Protein AF-0000000079330332 (afdb_homodimer)

pLDDT: mean 86.81, std 19.53, range [39.72, 98.94]

Nearest PDB structures (foldseek):
  7azn-assembly1_A  TM=1.836E-01  e=4.887E-02  Mus musculus

Structure (mmCIF, N/CA/C/O backbone):
data_AF-0000000079330332-model_v1
#
loop_
_entity.id
_entity.type
_entity.pdbx_description
1 polymer 'Uncharacterized protein'
#
loop_
_atom_site.group_PDB
_atom_site.id
_atom_site.type_symbol
_atom_site.label_atom_id
_atom_site.label_alt_id
_atom_site.label_comp_id
_atom_site.label_asym_id
_atom_site.label_entity_id
_atom_site.label_seq_id
_atom_site.pdbx_PDB_ins_code
_atom_site.Cartn_x
_atom_site.Cartn_y
_atom_site.Cartn_z
_atom_site.occupancy
_atom_site.B_iso_or_equiv
_atom_site.auth_seq_id
_atom_site.auth_comp_id
_atom_site.auth_asym_id
_atom_site.auth_atom_id
_atom_site.pdbx_PDB_model_num
ATOM 1 N N . MET A 1 1 ? -9.633 12.812 18.297 1 90 1 MET A N 1
ATOM 2 C CA . MET A 1 1 ? -9 13.719 17.344 1 90 1 MET A CA 1
ATOM 3 C C . MET A 1 1 ? -9.469 13.422 15.93 1 90 1 MET A C 1
ATOM 5 O O . MET A 1 1 ? -9.766 12.273 15.594 1 90 1 MET A O 1
ATOM 9 N N . ASN A 1 2 ? -9.617 14.523 15.195 1 95.12 2 ASN A N 1
ATOM 10 C CA . ASN A 1 2 ? -9.984 14.367 13.797 1 95.12 2 ASN A CA 1
ATOM 11 C C . ASN A 1 2 ? -8.773 14.539 12.883 1 95.12 2 ASN A C 1
ATOM 13 O O . ASN A 1 2 ? -7.742 15.07 13.305 1 95.12 2 ASN A O 1
ATOM 17 N N . TYR A 1 3 ? -8.953 14.062 11.68 1 98.06 3 TYR A N 1
ATOM 18 C CA . TYR A 1 3 ? -7.852 14.141 10.727 1 98.06 3 TYR A CA 1
ATOM 19 C C . TYR A 1 3 ? -7.418 15.578 10.508 1 98.06 3 TYR A C 1
ATOM 21 O O . TYR A 1 3 ? -6.227 15.859 10.359 1 98.06 3 TYR A O 1
ATOM 29 N N . SER A 1 4 ? -8.367 16.484 10.531 1 96.69 4 SER A N 1
ATOM 30 C CA . SER A 1 4 ? -8.094 17.906 10.312 1 96.69 4 SER A CA 1
ATOM 31 C C . SER A 1 4 ? -7.172 18.469 11.391 1 96.69 4 SER A C 1
ATOM 33 O O . SER A 1 4 ? -6.43 19.422 11.141 1 96.69 4 SER A O 1
ATOM 35 N N . ASP A 1 5 ? -7.203 17.922 12.539 1 96.69 5 ASP A N 1
ATOM 36 C CA . ASP A 1 5 ? -6.359 18.359 13.641 1 96.69 5 ASP A CA 1
ATOM 37 C C . ASP A 1 5 ? -4.883 18.094 13.352 1 96.69 5 ASP A C 1
ATOM 39 O O . ASP A 1 5 ? -4.004 18.719 13.953 1 96.69 5 ASP A O 1
ATOM 43 N N . LEU A 1 6 ? -4.691 17.203 12.445 1 97.31 6 LEU A N 1
ATOM 44 C CA . LEU A 1 6 ? -3.322 16.781 12.148 1 97.31 6 LEU A CA 1
ATOM 45 C C . LEU A 1 6 ? -2.746 17.594 10.992 1 97.31 6 LEU A C 1
ATOM 47 O O . LEU A 1 6 ? -1.532 17.578 10.766 1 97.31 6 LEU A O 1
ATOM 51 N N . MET A 1 7 ? -3.469 18.312 10.328 1 97.62 7 MET A N 1
ATOM 52 C CA . MET A 1 7 ? -3.141 18.812 8.992 1 97.62 7 MET A CA 1
ATOM 53 C C . MET A 1 7 ? -2.098 19.922 9.062 1 97.62 7 MET A C 1
ATOM 55 O O . MET A 1 7 ? -1.472 20.25 8.055 1 97.62 7 MET A O 1
ATOM 59 N N . ASN A 1 8 ? -1.808 20.438 10.203 1 96.19 8 ASN A N 1
ATOM 60 C CA . ASN A 1 8 ? -0.79 21.484 10.336 1 96.19 8 ASN A CA 1
ATOM 61 C C . ASN A 1 8 ? 0.561 20.891 10.734 1 96.19 8 ASN A C 1
ATOM 63 O O . ASN A 1 8 ? 1.57 21.594 10.75 1 96.19 8 ASN A O 1
ATOM 67 N N . LEU A 1 9 ? 0.572 19.609 10.984 1 94.44 9 LEU A N 1
ATOM 68 C CA . LEU A 1 9 ? 1.811 18.953 11.406 1 94.44 9 LEU A CA 1
ATOM 69 C C . LEU A 1 9 ? 2.762 18.781 10.227 1 94.44 9 LEU A C 1
ATOM 71 O O . LEU A 1 9 ? 2.322 18.594 9.094 1 94.44 9 LEU A O 1
ATOM 75 N N . GLU A 1 10 ? 4.035 18.844 10.656 1 94.44 10 GLU A N 1
ATOM 76 C CA . GLU A 1 10 ? 5.125 18.625 9.711 1 94.44 10 GLU A CA 1
ATOM 77 C C . GLU A 1 10 ? 6.164 17.672 10.281 1 94.44 10 GLU A C 1
ATOM 79 O O . GLU A 1 10 ? 6.129 17.344 11.469 1 94.44 10 GLU A O 1
ATOM 84 N N . ASN A 1 11 ? 7.055 17.188 9.398 1 93.06 11 ASN A N 1
ATOM 85 C CA . ASN A 1 11 ? 8.203 16.391 9.805 1 93.06 11 ASN A CA 1
ATOM 86 C C . ASN A 1 11 ? 7.781 15.148 10.586 1 93.06 11 ASN A C 1
ATOM 88 O O . ASN A 1 11 ? 8.172 14.977 11.75 1 93.06 11 ASN A O 1
ATOM 92 N N . ILE A 1 12 ? 7.086 14.289 9.906 1 94.75 12 ILE A N 1
ATOM 93 C CA . ILE A 1 12 ? 6.523 13.086 10.508 1 94.75 12 ILE A CA 1
ATOM 94 C C . ILE A 1 12 ? 7.25 11.852 9.977 1 94.75 12 ILE A C 1
ATOM 96 O O . ILE A 1 12 ? 7.617 11.805 8.797 1 94.75 12 ILE A O 1
ATOM 100 N N . TYR A 1 13 ? 7.391 10.883 10.883 1 95.38 13 TYR A N 1
ATOM 101 C CA . TYR A 1 13 ? 7.945 9.586 10.508 1 95.38 13 TYR A CA 1
ATOM 102 C C . TYR A 1 13 ? 6.922 8.477 10.703 1 95.38 13 TYR A C 1
ATOM 104 O O . TYR A 1 13 ? 6.207 8.453 11.711 1 95.38 13 TYR A O 1
ATOM 112 N N . LEU A 1 14 ? 6.855 7.629 9.734 1 97.25 14 LEU A N 1
ATOM 113 C CA . LEU A 1 14 ? 6.078 6.414 9.938 1 97.25 14 LEU A CA 1
ATOM 114 C C . LEU A 1 14 ? 6.77 5.488 10.938 1 97.25 14 LEU A C 1
ATOM 116 O O . LEU A 1 14 ? 7.922 5.105 10.734 1 97.25 14 LEU A O 1
ATOM 120 N N . ASN A 1 15 ? 6.062 5.195 11.922 1 94.75 15 ASN A N 1
ATOM 121 C CA . ASN A 1 15 ? 6.605 4.301 12.938 1 94.75 15 ASN A CA 1
ATOM 122 C C . ASN A 1 15 ? 6.25 2.844 12.656 1 94.75 15 ASN A C 1
ATOM 124 O O . ASN A 1 15 ? 7.086 1.953 12.82 1 94.75 15 ASN A O 1
ATOM 128 N N . ASN A 1 16 ? 4.992 2.633 12.336 1 96.38 16 ASN A N 1
ATOM 129 C CA . ASN A 1 16 ? 4.535 1.271 12.086 1 96.38 16 ASN A CA 1
ATOM 130 C C . ASN A 1 16 ? 3.32 1.248 11.164 1 96.38 16 ASN A C 1
ATOM 132 O O . ASN A 1 16 ? 2.543 2.203 11.125 1 96.38 16 ASN A O 1
ATOM 136 N N . LEU A 1 17 ? 3.207 0.199 10.43 1 98.12 17 LEU A N 1
ATOM 137 C CA . LEU A 1 17 ? 2.061 -0.117 9.586 1 98.12 17 LEU A CA 1
ATOM 138 C C . LEU A 1 17 ? 1.655 -1.579 9.742 1 98.12 17 LEU A C 1
ATOM 140 O O . LEU A 1 17 ? 2.504 -2.471 9.68 1 98.12 17 LEU A O 1
ATOM 144 N N . GLU A 1 18 ? 0.385 -1.804 9.969 1 97.69 18 GLU A N 1
ATOM 145 C CA . GLU A 1 18 ? -0.1 -3.174 10.102 1 97.69 18 GLU A CA 1
ATOM 146 C C . GLU A 1 18 ? -1.581 -3.273 9.75 1 97.69 18 GLU A C 1
ATOM 148 O O . GLU A 1 18 ? -2.283 -2.262 9.711 1 97.69 18 GLU A O 1
ATOM 153 N N . GLU A 1 19 ? -1.976 -4.48 9.453 1 98.31 19 GLU A N 1
ATOM 154 C CA . GLU A 1 19 ? -3.395 -4.812 9.367 1 98.31 19 GLU A CA 1
ATOM 155 C C . GLU A 1 19 ? -3.803 -5.773 10.477 1 98.31 19 GLU A C 1
ATOM 157 O O . GLU A 1 19 ? -3.752 -6.992 10.305 1 98.31 19 GLU A O 1
ATOM 162 N N . PRO A 1 20 ? -4.309 -5.18 11.562 1 95.94 20 PRO A N 1
ATOM 163 C CA . PRO A 1 20 ? -4.691 -6.059 12.672 1 95.94 20 PRO A CA 1
ATOM 164 C C . PRO A 1 20 ? -5.801 -7.035 12.297 1 95.94 20 PRO A C 1
ATOM 166 O O . PRO A 1 20 ? -5.926 -8.102 12.914 1 95.94 20 PRO A O 1
ATOM 169 N N . GLN A 1 21 ? -6.652 -6.598 11.352 1 96.06 21 GLN A N 1
ATOM 170 C CA . GLN A 1 21 ? -7.688 -7.422 10.734 1 96.06 21 GLN A CA 1
ATOM 171 C C . GLN A 1 21 ? -7.691 -7.258 9.219 1 96.06 21 GLN A C 1
ATOM 173 O O . GLN A 1 21 ? -7.074 -6.332 8.688 1 96.06 21 GLN A O 1
ATOM 178 N N . GLU A 1 22 ? -8.297 -8.203 8.664 1 95.56 22 GLU A N 1
ATOM 179 C CA . GLU A 1 22 ? -8.391 -8.148 7.211 1 95.56 22 GLU A CA 1
ATOM 180 C C . GLU A 1 22 ? -8.953 -6.812 6.742 1 95.56 22 GLU A C 1
ATOM 182 O O . GLU A 1 22 ? -10 -6.371 7.215 1 95.56 22 GLU A O 1
ATOM 187 N N . ASN A 1 23 ? -8.227 -6.152 5.863 1 97.44 23 ASN A N 1
ATOM 188 C CA . ASN A 1 23 ? -8.633 -4.902 5.223 1 97.44 23 ASN A CA 1
ATOM 189 C C . ASN A 1 23 ? -8.773 -3.773 6.238 1 97.44 23 ASN A C 1
ATOM 191 O O . ASN A 1 23 ? -9.586 -2.867 6.055 1 97.44 23 ASN A O 1
ATOM 195 N N . PHE A 1 24 ? -8.18 -3.934 7.371 1 98.25 24 PHE A N 1
ATOM 196 C CA . PHE A 1 24 ? -8.008 -2.906 8.391 1 98.25 24 PHE A CA 1
ATOM 197 C C . PHE A 1 24 ? -6.586 -2.354 8.367 1 98.25 24 PHE A C 1
ATOM 199 O O . PHE A 1 24 ? -5.617 -3.115 8.398 1 98.25 24 PHE A O 1
ATOM 206 N N . LEU A 1 25 ? -6.461 -1.055 8.289 1 98.75 25 LEU A N 1
ATOM 207 C CA . LEU A 1 25 ? -5.129 -0.466 8.234 1 98.75 25 LEU A CA 1
ATOM 208 C C . LEU A 1 25 ? -4.855 0.384 9.469 1 98.75 25 LEU A C 1
ATOM 210 O O . LEU A 1 25 ? -5.633 1.289 9.789 1 98.75 25 LEU A O 1
ATOM 214 N N . ARG A 1 26 ? -3.814 0.074 10.219 1 98.69 26 ARG A N 1
ATOM 215 C CA . ARG A 1 26 ? -3.357 0.867 11.352 1 98.69 26 ARG A CA 1
ATOM 216 C C . ARG A 1 26 ? -1.968 1.441 11.094 1 98.69 26 ARG A C 1
ATOM 218 O O . ARG A 1 26 ? -1.043 0.709 10.742 1 98.69 26 ARG A O 1
ATOM 225 N N . LEU A 1 27 ? -1.856 2.711 11.266 1 98.69 27 LEU A N 1
ATOM 226 C CA . LEU A 1 27 ? -0.591 3.42 11.109 1 98.69 27 LEU A CA 1
ATOM 227 C C . LEU A 1 27 ? -0.227 4.156 12.398 1 98.69 27 LEU A C 1
ATOM 229 O O . LEU A 1 27 ? -1.097 4.73 13.055 1 98.69 27 LEU A O 1
ATOM 233 N N . THR A 1 28 ? 1.015 4.172 12.68 1 97.38 28 THR A N 1
ATOM 234 C CA . THR A 1 28 ? 1.485 5.02 13.773 1 97.38 28 THR A CA 1
ATOM 235 C C . THR A 1 28 ? 2.625 5.918 13.305 1 97.38 28 THR A C 1
ATOM 237 O O . THR A 1 28 ? 3.447 5.512 12.484 1 97.38 28 THR A O 1
ATOM 240 N N . PHE A 1 29 ? 2.676 7.074 13.938 1 96.38 29 PHE A N 1
ATOM 241 C CA . PHE A 1 29 ? 3.619 8.086 13.477 1 96.38 29 PHE A CA 1
ATOM 242 C C . PHE A 1 29 ? 4.316 8.75 14.664 1 96.38 29 PHE A C 1
ATOM 244 O O . PHE A 1 29 ? 3.734 8.867 15.742 1 96.38 29 PHE A O 1
ATOM 251 N N . ILE A 1 30 ? 5.508 9.188 14.359 1 92.69 30 ILE A N 1
ATOM 252 C CA . ILE A 1 30 ? 6.289 9.961 15.312 1 92.69 30 ILE A CA 1
ATOM 253 C C . ILE A 1 30 ? 6.559 11.352 14.758 1 92.69 30 ILE A C 1
ATOM 255 O O . ILE A 1 30 ? 6.887 11.508 13.578 1 92.69 30 ILE A O 1
ATOM 259 N N . LYS A 1 31 ? 6.43 12.312 15.664 1 89.44 31 LYS A N 1
ATOM 260 C CA . LYS A 1 31 ? 6.801 13.672 15.289 1 89.44 31 LYS A CA 1
ATOM 261 C C . LYS A 1 31 ? 8.305 13.898 15.461 1 89.44 31 LYS A C 1
ATOM 263 O O . LYS A 1 31 ? 8.891 13.469 16.453 1 89.44 31 LYS A O 1
ATOM 268 N N . SER A 1 32 ? 8.914 14.289 14.406 1 81.38 32 SER A N 1
ATOM 269 C CA . SER A 1 32 ? 10.344 14.578 14.516 1 81.38 32 SER A CA 1
ATOM 270 C C . SER A 1 32 ? 10.57 15.953 15.133 1 81.38 32 SER A C 1
ATOM 272 O O . SER A 1 32 ? 9.867 16.906 14.812 1 81.38 32 SER A O 1
ATOM 274 N N . LYS A 1 33 ? 11.266 15.906 16.344 1 61.06 33 LYS A N 1
ATOM 275 C CA . LYS A 1 33 ? 11.625 17.188 16.938 1 61.06 33 LYS A CA 1
ATOM 276 C C . LYS A 1 33 ? 12.656 17.922 16.078 1 61.06 33 LYS A C 1
ATOM 278 O O . LYS A 1 33 ? 13.648 17.312 15.648 1 61.06 33 LYS A O 1
ATOM 283 N N . THR A 1 34 ? 12.258 18.703 15.211 1 50.44 34 THR A N 1
ATOM 284 C CA . THR A 1 34 ? 13.258 19.547 14.555 1 50.44 34 THR A CA 1
ATOM 285 C C . THR A 1 34 ? 14.188 20.172 15.578 1 50.44 34 THR A C 1
ATOM 287 O O . THR A 1 34 ? 13.844 21.172 16.219 1 50.44 34 THR A O 1
ATOM 290 N N . ASN A 1 35 ? 14.578 19.438 16.594 1 45.34 35 ASN A N 1
ATOM 291 C CA . ASN A 1 35 ? 15.57 20.266 17.266 1 45.34 35 ASN A CA 1
ATOM 292 C C . ASN A 1 35 ? 16.719 20.641 16.328 1 45.34 35 ASN A C 1
ATOM 294 O O . ASN A 1 35 ? 17.562 19.797 16.016 1 45.34 35 ASN A O 1
ATOM 298 N N . VAL A 1 36 ? 16.438 21.234 15.328 1 43.06 36 VAL A N 1
ATOM 299 C CA . VAL A 1 36 ? 17.531 21.844 14.578 1 43.06 36 VAL A CA 1
ATOM 300 C C . VAL A 1 36 ? 18.531 22.484 15.547 1 43.06 36 VAL A C 1
ATOM 302 O O . VAL A 1 36 ? 18.266 23.578 16.078 1 43.06 36 VAL A O 1
ATOM 305 N N . ILE A 1 37 ? 18.859 21.797 16.547 1 41.12 37 ILE A N 1
ATOM 306 C CA . ILE A 1 37 ? 20.062 22.453 17.062 1 41.12 37 ILE A CA 1
ATOM 307 C C . ILE A 1 37 ? 21.172 22.422 16.016 1 41.12 37 ILE A C 1
ATOM 309 O O . ILE A 1 37 ? 21.562 21.344 15.555 1 41.12 37 ILE A O 1
ATOM 313 N N . SER A 1 38 ? 21.188 23.328 15.109 1 39.72 38 SER A N 1
ATOM 314 C CA . SER A 1 38 ? 22.312 23.641 14.242 1 39.72 38 SER A CA 1
ATOM 315 C C . SER A 1 38 ? 23.641 23.406 14.953 1 39.72 38 SER A C 1
ATOM 317 O O . SER A 1 38 ? 23.984 24.125 15.891 1 39.72 38 SER A O 1
ATOM 319 N N . GLU A 1 39 ? 23.828 22.219 15.422 1 41.94 39 GLU A N 1
ATOM 320 C CA . GLU A 1 39 ? 25.203 22.141 15.93 1 41.94 39 GLU A CA 1
ATOM 321 C C . GLU A 1 39 ? 26.219 22.125 14.781 1 41.94 39 GLU A C 1
ATOM 323 O O . GLU A 1 39 ? 26 21.469 13.766 1 41.94 39 GLU A O 1
ATOM 328 N N . SER A 1 40 ? 26.891 23.172 14.531 1 43.06 40 SER A N 1
ATOM 329 C CA . SER A 1 40 ? 28.047 23.328 13.656 1 43.06 40 SER A CA 1
ATOM 330 C C . SER A 1 40 ? 29.156 22.359 14.016 1 43.06 40 SER A C 1
ATOM 332 O O . SER A 1 40 ? 29.531 22.219 15.188 1 43.06 40 SER A O 1
ATOM 334 N N . ILE A 1 41 ? 29.172 21.25 13.383 1 47.78 41 ILE A N 1
ATOM 335 C CA . ILE A 1 41 ? 30.344 20.422 13.656 1 47.78 41 ILE A CA 1
ATOM 336 C C . ILE A 1 41 ? 31.516 20.906 12.812 1 47.78 41 ILE A C 1
ATOM 338 O O . ILE A 1 41 ? 31.391 21.094 11.602 1 47.78 41 ILE A O 1
ATOM 342 N N . ASN A 1 42 ? 32.469 21.406 13.422 1 47.88 42 ASN A N 1
ATOM 343 C CA . ASN A 1 42 ? 33.719 21.828 12.828 1 47.88 42 ASN A CA 1
ATOM 344 C C . ASN A 1 42 ? 34.562 20.625 12.422 1 47.88 42 ASN A C 1
ATOM 346 O O . ASN A 1 42 ? 34.875 19.766 13.25 1 47.88 42 ASN A O 1
ATOM 350 N N . ILE A 1 43 ? 34.375 20.219 11.195 1 46.75 43 ILE A N 1
ATOM 351 C CA . ILE A 1 43 ? 35.438 19.297 10.758 1 46.75 43 ILE A CA 1
ATOM 352 C C . ILE A 1 43 ? 36.469 20.062 9.945 1 46.75 43 ILE A C 1
ATOM 354 O O . ILE A 1 43 ? 36.219 20.438 8.797 1 46.75 43 ILE A O 1
ATOM 358 N N . GLY A 1 44 ? 37.688 20.219 10.406 1 50.69 44 GLY A N 1
ATOM 359 C CA . GLY A 1 44 ? 38.719 21.156 9.961 1 50.69 44 GLY A CA 1
ATOM 360 C C . GLY A 1 44 ? 38.219 22.594 9.938 1 50.69 44 GLY A C 1
ATOM 361 O O . GLY A 1 44 ? 37.719 23.094 10.945 1 50.69 44 GLY A O 1
ATOM 362 N N . ASP A 1 45 ? 38.5 23.219 8.859 1 50.38 45 ASP A N 1
ATOM 363 C CA . ASP A 1 45 ? 38.062 24.594 8.625 1 50.38 45 ASP A CA 1
ATOM 364 C C . ASP A 1 45 ? 36.625 24.641 8.141 1 50.38 45 ASP A C 1
ATOM 366 O O . ASP A 1 45 ? 36.094 25.703 7.828 1 50.38 45 ASP A O 1
ATOM 370 N N . LYS A 1 46 ? 36.188 23.422 7.938 1 53.84 46 LYS A N 1
ATOM 371 C CA . LYS A 1 46 ? 34.875 23.422 7.352 1 53.84 46 LYS A CA 1
ATOM 372 C C . LYS A 1 46 ? 33.812 23.141 8.414 1 53.84 46 LYS A C 1
ATOM 374 O O . LYS A 1 46 ? 33.938 22.219 9.219 1 53.84 46 LYS A O 1
ATOM 379 N N . VAL A 1 47 ? 32.812 23.969 8.656 1 48 47 VAL A N 1
ATOM 380 C CA . VAL A 1 47 ? 31.672 23.891 9.578 1 48 47 VAL A CA 1
ATOM 381 C C . VAL A 1 47 ? 30.516 23.141 8.906 1 48 47 VAL A C 1
ATOM 383 O O . VAL A 1 47 ? 30.016 23.562 7.855 1 48 47 VAL A O 1
ATOM 386 N N . ILE A 1 48 ? 30.469 21.828 9.148 1 48.91 48 ILE A N 1
ATOM 387 C CA . ILE A 1 48 ? 29.281 21.141 8.648 1 48.91 48 ILE A CA 1
ATOM 388 C C . ILE A 1 48 ? 28.078 21.484 9.523 1 48.91 48 ILE A C 1
ATOM 390 O O . ILE A 1 48 ? 28.062 21.188 10.719 1 48.91 48 ILE A O 1
ATOM 394 N N . LYS A 1 49 ? 27.219 22.359 9.125 1 45.38 49 LYS A N 1
ATOM 395 C CA . LYS A 1 49 ? 25.953 22.812 9.695 1 45.38 49 LYS A CA 1
ATOM 396 C C . LYS A 1 49 ? 24.812 21.875 9.352 1 45.38 49 LYS A C 1
ATOM 398 O O . LYS A 1 49 ? 24.859 21.172 8.336 1 45.38 49 LYS A O 1
ATOM 403 N N . ASN A 1 50 ? 23.891 21.625 10.344 1 44.84 50 ASN A N 1
ATOM 404 C CA . ASN A 1 50 ? 22.547 21.078 10.164 1 44.84 50 ASN A CA 1
ATOM 405 C C . ASN A 1 50 ? 22.547 19.547 10.211 1 44.84 50 ASN A C 1
ATOM 407 O O . ASN A 1 50 ? 22.078 18.891 9.281 1 44.84 50 ASN A O 1
ATOM 411 N N . VAL A 1 51 ? 23.422 19 11.062 1 43.75 51 VAL A N 1
ATOM 412 C CA . VAL A 1 51 ? 23.25 17.547 11.234 1 43.75 51 VAL A CA 1
ATOM 413 C C . VAL A 1 51 ? 22.047 17.281 12.125 1 43.75 51 VAL A C 1
ATOM 415 O O . VAL A 1 51 ? 21.969 17.797 13.242 1 43.75 51 VAL A O 1
ATOM 418 N N . HIS A 1 52 ? 20.922 17.047 11.68 1 41.31 52 HIS A N 1
ATOM 419 C CA . HIS A 1 52 ? 19.688 16.734 12.414 1 41.31 52 HIS A CA 1
ATOM 420 C C . HIS A 1 52 ? 19.703 15.305 12.922 1 41.31 52 HIS A C 1
ATOM 422 O O . HIS A 1 52 ? 19.891 14.367 12.148 1 41.31 52 HIS A O 1
ATOM 428 N N . SER A 1 53 ? 20.281 15.086 14.031 1 42.94 53 SER A N 1
ATOM 429 C CA . SER A 1 53 ? 20.031 13.781 14.633 1 42.94 53 SER A CA 1
ATOM 430 C C . SER A 1 53 ? 18.562 13.602 14.969 1 42.94 53 SER A C 1
ATOM 432 O O . SER A 1 53 ? 17.906 14.539 15.438 1 42.94 53 SER A O 1
ATOM 434 N N . ILE A 1 54 ? 17.859 12.742 14.336 1 47.25 54 ILE A N 1
ATOM 435 C CA . ILE A 1 54 ? 16.484 12.391 14.711 1 47.25 54 ILE A CA 1
ATOM 436 C C . ILE A 1 54 ? 16.453 11.898 16.156 1 47.25 54 ILE A C 1
ATOM 438 O O . ILE A 1 54 ? 17.031 10.852 16.469 1 47.25 54 ILE A O 1
ATOM 442 N N . ASP A 1 55 ? 16.594 12.703 17.141 1 49.41 55 ASP A N 1
ATOM 443 C CA . ASP A 1 55 ? 16.375 12.273 18.516 1 49.41 55 ASP A CA 1
ATOM 444 C C . ASP A 1 55 ? 14.891 12 18.766 1 49.41 55 ASP A C 1
ATOM 446 O O . ASP A 1 55 ? 14.047 12.875 18.578 1 49.41 55 ASP A O 1
ATOM 450 N N . TYR A 1 56 ? 14.602 10.727 18.703 1 49.91 56 TYR A N 1
ATOM 451 C CA . TYR A 1 56 ? 13.266 10.305 19.109 1 49.91 56 TYR A CA 1
ATOM 452 C C . TYR A 1 56 ? 12.961 10.773 20.531 1 49.91 56 TYR A C 1
ATOM 454 O O . TYR A 1 56 ? 13.758 10.555 21.438 1 49.91 56 TYR A O 1
ATOM 462 N N . ASP A 1 57 ? 12.336 11.766 20.672 1 56.84 57 ASP A N 1
ATOM 463 C CA . ASP A 1 57 ? 11.852 12.156 22 1 56.84 57 ASP A CA 1
ATOM 464 C C . ASP A 1 57 ? 10.703 11.258 22.453 1 56.84 57 ASP A C 1
ATOM 466 O O . ASP A 1 57 ? 9.562 11.445 22.031 1 56.84 57 ASP A O 1
ATOM 470 N N . TYR A 1 58 ? 11.016 10.148 23.094 1 57.66 58 TYR A N 1
ATOM 471 C CA . TYR A 1 58 ? 10.039 9.18 23.594 1 57.66 58 TYR A CA 1
ATOM 472 C C . TYR A 1 58 ? 8.984 9.867 24.469 1 57.66 58 TYR A C 1
ATOM 474 O O . TYR A 1 58 ? 8 9.242 24.859 1 57.66 58 TYR A O 1
ATOM 482 N N . THR A 1 59 ? 9.234 11.062 24.719 1 65.12 59 THR A N 1
ATOM 483 C CA . THR A 1 59 ? 8.227 11.781 25.5 1 65.12 59 THR A CA 1
ATOM 484 C C . THR A 1 59 ? 7.098 12.273 24.609 1 65.12 59 THR A C 1
ATOM 486 O O . THR A 1 59 ? 6.035 12.664 25.094 1 65.12 59 THR A O 1
ATOM 489 N N . ILE A 1 60 ? 7.344 12.102 23.391 1 76.56 60 ILE A N 1
ATOM 490 C CA . ILE A 1 60 ? 6.316 12.57 22.469 1 76.56 60 ILE A CA 1
ATOM 491 C C . ILE A 1 60 ? 5.395 11.414 22.094 1 76.56 60 ILE A C 1
ATOM 493 O O . ILE A 1 60 ? 5.863 10.359 21.656 1 76.56 60 ILE A O 1
ATOM 497 N N . PRO A 1 61 ? 4.18 11.562 22.359 1 87.44 61 PRO A N 1
ATOM 498 C CA . PRO A 1 61 ? 3.229 10.492 22.047 1 87.44 61 PRO A CA 1
ATOM 499 C C . PRO A 1 61 ? 3.186 10.164 20.547 1 87.44 61 PRO A C 1
ATOM 501 O O . PRO A 1 61 ? 3.455 11.031 19.719 1 87.44 61 PRO A O 1
ATOM 504 N N . LEU A 1 62 ? 2.893 8.93 20.297 1 93.62 62 LEU A N 1
ATOM 505 C CA . LEU A 1 62 ? 2.65 8.5 18.938 1 93.62 62 LEU A CA 1
ATOM 506 C C . LEU A 1 62 ? 1.251 8.898 18.469 1 93.62 62 LEU A C 1
ATOM 508 O O . LEU A 1 62 ? 0.321 8.945 19.281 1 93.62 62 LEU A O 1
ATOM 512 N N . ILE A 1 63 ? 1.2 9.203 17.219 1 96.38 63 ILE A N 1
ATOM 513 C CA . ILE A 1 63 ? -0.109 9.367 16.609 1 96.38 63 ILE A CA 1
ATOM 514 C C . ILE A 1 63 ? -0.528 8.055 15.938 1 96.38 63 ILE A C 1
ATOM 516 O O . ILE A 1 63 ? 0.197 7.52 15.094 1 96.38 63 ILE A O 1
ATOM 520 N N . GLN A 1 64 ? -1.667 7.539 16.344 1 97.81 64 GLN A N 1
ATOM 521 C CA . GLN A 1 64 ? -2.205 6.34 15.711 1 97.81 64 GLN A CA 1
ATOM 522 C C . GLN A 1 64 ? -3.428 6.668 14.859 1 97.81 64 GLN A C 1
ATOM 524 O O . GLN A 1 64 ? -4.336 7.367 15.312 1 97.81 64 GLN A O 1
ATOM 529 N N . ILE A 1 65 ? -3.447 6.195 13.672 1 98.75 65 ILE A N 1
ATOM 530 C CA . ILE A 1 65 ? -4.574 6.359 12.758 1 98.75 65 ILE A CA 1
ATOM 531 C C . ILE A 1 65 ? -5.078 4.988 12.305 1 98.75 65 ILE A C 1
ATOM 533 O O . ILE A 1 65 ? -4.316 4.191 11.758 1 98.75 65 ILE A O 1
ATOM 537 N N . ASP A 1 66 ? -6.375 4.746 12.484 1 98.75 66 ASP A N 1
ATOM 538 C CA . ASP A 1 66 ? -7.008 3.488 12.102 1 98.75 66 ASP A CA 1
ATOM 539 C C . ASP A 1 66 ? -8.047 3.703 11 1 98.75 66 ASP A C 1
ATOM 541 O O . ASP A 1 66 ? -8.984 4.48 11.172 1 98.75 66 ASP A O 1
ATOM 545 N N . PHE A 1 67 ? -7.852 3.043 9.953 1 98.69 67 PHE A N 1
ATOM 546 C CA . PHE A 1 67 ? -8.891 2.896 8.945 1 98.69 67 PHE A CA 1
ATOM 547 C C . PHE A 1 67 ? -9.555 1.526 9.039 1 98.69 67 PHE A C 1
ATOM 549 O O . PHE A 1 67 ? -8.938 0.51 8.711 1 98.69 67 PHE A O 1
ATOM 556 N N . GLU A 1 68 ? -10.711 1.507 9.414 1 97.62 68 GLU A N 1
ATOM 557 C CA . GLU A 1 68 ? -11.406 0.243 9.633 1 97.62 68 GLU A CA 1
ATOM 558 C C . GLU A 1 68 ? -11.656 -0.489 8.32 1 97.62 68 GLU A C 1
ATOM 560 O O . GLU A 1 68 ? -11.922 -1.692 8.312 1 97.62 68 GLU A O 1
ATOM 565 N N . SER A 1 69 ? -11.742 0.229 7.285 1 97 69 SER A N 1
ATOM 566 C CA . SER A 1 69 ? -11.828 -0.282 5.922 1 97 69 SER A CA 1
ATOM 567 C C . SER A 1 69 ? -11.188 0.679 4.93 1 97 69 SER A C 1
ATOM 569 O O . SER A 1 69 ? -10.93 1.84 5.258 1 97 69 SER A O 1
ATOM 571 N N . TYR A 1 70 ? -10.883 0.162 3.777 1 98.69 70 TYR A N 1
ATOM 572 C CA . TYR A 1 70 ? -10.32 0.981 2.709 1 98.69 70 TYR A CA 1
ATOM 573 C C . TYR A 1 70 ? -10.641 0.387 1.342 1 98.69 70 TYR A C 1
ATOM 575 O O . TYR A 1 70 ? -10.914 -0.81 1.227 1 98.69 70 TYR A O 1
ATOM 583 N N . ILE A 1 71 ? -10.609 1.282 0.408 1 98.69 71 ILE A N 1
ATOM 584 C CA . ILE A 1 71 ? -10.625 0.826 -0.978 1 98.69 71 ILE A CA 1
ATOM 585 C C . ILE A 1 71 ? -9.219 0.406 -1.396 1 98.69 71 ILE A C 1
ATOM 587 O O . ILE A 1 71 ? -9.039 -0.624 -2.051 1 98.69 71 ILE A O 1
ATOM 591 N N . GLY A 1 72 ? -8.312 1.154 -1 1 98.81 72 GLY A N 1
ATOM 592 C CA . GLY A 1 72 ? -6.91 0.849 -1.237 1 98.81 72 GLY A CA 1
ATOM 593 C C . GLY A 1 72 ? -5.961 1.823 -0.563 1 98.81 72 GLY A C 1
ATOM 594 O O . GLY A 1 72 ? -6.383 2.883 -0.096 1 98.81 72 GLY A O 1
ATOM 595 N N . TYR A 1 73 ? -4.672 1.427 -0.494 1 98.94 73 TYR A N 1
ATOM 596 C CA . TYR A 1 73 ? -3.627 2.344 -0.052 1 98.94 73 TYR A CA 1
ATOM 597 C C . TYR A 1 73 ? -2.305 2.043 -0.75 1 98.94 73 TYR A C 1
ATOM 599 O O . TYR A 1 73 ? -2.115 0.951 -1.287 1 98.94 73 TYR A O 1
ATOM 607 N N . SER A 1 74 ? -1.482 2.98 -0.746 1 98.81 74 SER A N 1
ATOM 608 C CA . SER A 1 74 ? -0.173 2.904 -1.385 1 98.81 74 SER A CA 1
ATOM 609 C C . SER A 1 74 ? 0.914 3.492 -0.492 1 98.81 74 SER A C 1
ATOM 611 O O . SER A 1 74 ? 0.689 4.496 0.188 1 98.81 74 SER A O 1
ATOM 613 N N . ILE A 1 75 ? 2.012 2.838 -0.465 1 98.88 75 ILE A N 1
ATOM 614 C CA . ILE A 1 75 ? 3.219 3.32 0.197 1 98.88 75 ILE A CA 1
ATOM 615 C C . ILE A 1 75 ? 4.332 3.5 -0.832 1 98.88 75 ILE A C 1
ATOM 617 O O . ILE A 1 75 ? 4.723 2.545 -1.508 1 98.88 75 ILE A O 1
ATOM 621 N N . LEU A 1 76 ? 4.773 4.703 -0.997 1 98.81 76 LEU A N 1
ATOM 622 C CA . LEU A 1 76 ? 5.922 4.984 -1.853 1 98.81 76 LEU A CA 1
ATOM 623 C C . LEU A 1 76 ? 7.148 5.34 -1.019 1 98.81 76 LEU A C 1
ATOM 625 O O . LEU A 1 76 ? 7.031 6.008 0.011 1 98.81 76 LEU A O 1
ATOM 629 N N . ASN A 1 77 ? 8.289 4.867 -1.446 1 98.5 77 ASN A N 1
ATOM 630 C CA . ASN A 1 77 ? 9.555 5.387 -0.924 1 98.5 77 ASN A CA 1
ATOM 631 C C . ASN A 1 77 ? 9.742 6.859 -1.278 1 98.5 77 ASN A C 1
ATOM 633 O O . ASN A 1 77 ? 9.812 7.215 -2.455 1 98.5 77 ASN A O 1
ATOM 637 N N . GLU A 1 78 ? 9.789 7.676 -0.318 1 97.88 78 GLU A N 1
ATOM 638 C CA . GLU A 1 78 ? 9.82 9.125 -0.496 1 97.88 78 GLU A CA 1
ATOM 639 C C . GLU A 1 78 ? 11.008 9.547 -1.36 1 97.88 78 GLU A C 1
ATOM 641 O O . GLU A 1 78 ? 10.938 10.539 -2.082 1 97.88 78 GLU A O 1
ATOM 646 N N . SER A 1 79 ? 12.062 8.781 -1.324 1 96.62 79 SER A N 1
ATOM 647 C CA . SER A 1 79 ? 13.281 9.141 -2.039 1 96.62 79 SER A CA 1
ATOM 648 C C . SER A 1 79 ? 13.055 9.172 -3.547 1 96.62 79 SER A C 1
ATOM 650 O O . SER A 1 79 ? 13.859 9.727 -4.293 1 96.62 79 SER A O 1
ATOM 652 N N . PHE A 1 80 ? 11.938 8.594 -3.992 1 97.88 80 PHE A N 1
ATOM 653 C CA . PHE A 1 80 ? 11.68 8.539 -5.426 1 97.88 80 PHE A CA 1
ATOM 654 C C . PHE A 1 80 ? 10.547 9.484 -5.812 1 97.88 80 PHE A C 1
ATOM 656 O O . PHE A 1 80 ? 10.023 9.414 -6.922 1 97.88 80 PHE A O 1
ATOM 663 N N . THR A 1 81 ? 10.148 10.305 -4.938 1 97.44 81 THR A N 1
ATOM 664 C CA . THR A 1 81 ? 9.023 11.188 -5.203 1 97.44 81 THR A CA 1
ATOM 665 C C . THR A 1 81 ? 9.453 12.648 -5.125 1 97.44 81 THR A C 1
ATOM 667 O O . THR A 1 81 ? 10.5 12.969 -4.562 1 97.44 81 THR A O 1
ATOM 670 N N . SER A 1 82 ? 8.633 13.469 -5.758 1 94.19 82 SER A N 1
ATOM 671 C CA . SER A 1 82 ? 8.789 14.922 -5.695 1 94.19 82 SER A CA 1
ATOM 672 C C . SER A 1 82 ? 7.438 15.617 -5.719 1 94.19 82 SER A C 1
ATOM 674 O O . SER A 1 82 ? 6.398 14.977 -5.879 1 94.19 82 SER A O 1
ATOM 676 N N . MET A 1 83 ? 7.512 16.875 -5.496 1 91.56 83 MET A N 1
ATOM 677 C CA . MET A 1 83 ? 6.281 17.656 -5.559 1 91.56 83 MET A CA 1
ATOM 678 C C . MET A 1 83 ? 5.629 17.547 -6.934 1 91.56 83 MET A C 1
ATOM 680 O O . MET A 1 83 ? 6.312 17.609 -7.957 1 91.56 83 MET A O 1
ATOM 684 N N . ASP A 1 84 ? 4.395 17.297 -6.918 1 94.56 84 ASP A N 1
ATOM 685 C CA . ASP A 1 84 ? 3.617 17.156 -8.141 1 94.56 84 ASP A CA 1
ATOM 686 C C . ASP A 1 84 ? 2.553 18.234 -8.258 1 94.56 84 ASP A C 1
ATOM 688 O O . ASP A 1 84 ? 1.554 18.219 -7.535 1 94.56 84 ASP A O 1
ATOM 692 N N . HIS A 1 85 ? 2.596 19.078 -9.211 1 94.75 85 HIS A N 1
ATOM 693 C CA . HIS A 1 85 ? 1.711 20.234 -9.359 1 94.75 85 HIS A CA 1
ATOM 694 C C . HIS A 1 85 ? 0.335 19.812 -9.859 1 94.75 85 HIS A C 1
ATOM 696 O O . HIS A 1 85 ? -0.615 20.594 -9.82 1 94.75 85 HIS A O 1
ATOM 702 N N . TYR A 1 86 ? 0.297 18.625 -10.367 1 97.56 86 TYR A N 1
ATOM 703 C CA . TYR A 1 86 ? -0.977 18.062 -10.805 1 97.56 86 TYR A CA 1
ATOM 704 C C . TYR A 1 86 ? -1.933 17.906 -9.625 1 97.56 86 TYR A C 1
ATOM 706 O O . TYR A 1 86 ? -3.152 18 -9.797 1 97.56 86 TYR A O 1
ATOM 714 N N . GLU A 1 87 ? -1.321 17.75 -8.508 1 97.94 87 GLU A N 1
ATOM 715 C CA . GLU A 1 87 ? -2.121 17.359 -7.355 1 97.94 87 GLU A CA 1
ATOM 716 C C . GLU A 1 87 ? -2.711 18.578 -6.652 1 97.94 87 GLU A C 1
ATOM 718 O O . GLU A 1 87 ? -2.068 19.625 -6.57 1 97.94 87 GLU A O 1
ATOM 723 N N . GLU A 1 88 ? -3.965 18.406 -6.199 1 98.69 88 GLU A N 1
ATOM 724 C CA . GLU A 1 88 ? -4.676 19.406 -5.414 1 98.69 88 GLU A CA 1
ATOM 725 C C . GLU A 1 88 ? -5.074 18.859 -4.047 1 98.69 88 GLU A C 1
ATOM 727 O O . GLU A 1 88 ? -5.801 17.875 -3.957 1 98.69 88 GLU A O 1
ATOM 732 N N . PHE A 1 89 ? -4.625 19.578 -3.07 1 98.38 89 PHE A N 1
ATOM 733 C CA . PHE A 1 89 ? -4.867 19.078 -1.725 1 98.38 89 PHE A CA 1
ATOM 734 C C . PHE A 1 89 ? -4.836 20.219 -0.707 1 98.38 89 PHE A C 1
ATOM 736 O O . PHE A 1 89 ? -4.434 21.328 -1.03 1 98.38 89 PHE A O 1
ATOM 743 N N . GLU A 1 90 ? -5.297 19.875 0.498 1 98.38 90 GLU A N 1
ATOM 744 C CA . GLU A 1 90 ? -5.137 20.703 1.688 1 98.38 90 GLU A CA 1
ATOM 745 C C . GLU A 1 90 ? -4.297 20 2.748 1 98.38 90 GLU A C 1
ATOM 747 O O . GLU A 1 90 ? -4.355 18.766 2.877 1 98.38 90 GLU A O 1
ATOM 752 N N . GLY A 1 91 ? -3.516 20.828 3.52 1 98.12 91 GLY A N 1
ATOM 753 C CA . GLY A 1 91 ? -2.713 20.266 4.594 1 98.12 91 GLY A CA 1
ATOM 754 C C . GLY A 1 91 ? -1.227 20.266 4.289 1 98.12 91 GLY A C 1
ATOM 755 O O . GLY A 1 91 ? -0.814 20.609 3.18 1 98.12 91 GLY A O 1
ATOM 756 N N . LYS A 1 92 ? -0.464 19.875 5.266 1 97.19 92 LYS A N 1
ATOM 757 C CA . LYS A 1 92 ? 0.986 19.781 5.129 1 97.19 92 LYS A CA 1
ATOM 758 C C . LYS A 1 92 ? 1.434 18.328 5.062 1 97.19 92 LYS A C 1
ATOM 760 O O . LYS A 1 92 ? 1.236 17.656 4.047 1 97.19 92 LYS A O 1
ATOM 765 N N . ALA A 1 93 ? 1.774 17.719 6.211 1 97.62 93 ALA A N 1
ATOM 766 C CA . ALA A 1 93 ? 2.162 16.312 6.191 1 97.62 93 ALA A CA 1
ATOM 767 C C . ALA A 1 93 ? 0.939 15.406 6.062 1 97.62 93 ALA A C 1
ATOM 769 O O . ALA A 1 93 ? 1.002 14.352 5.422 1 97.62 93 ALA A O 1
ATOM 770 N N . PHE A 1 94 ? -0.104 15.844 6.734 1 98.5 94 PHE A N 1
ATOM 771 C CA . PHE A 1 94 ? -1.395 15.18 6.609 1 98.5 94 PHE A CA 1
ATOM 772 C C . PHE A 1 94 ? -2.314 15.945 5.672 1 98.5 94 PHE A C 1
ATOM 774 O O . PHE A 1 94 ? -2.684 17.094 5.949 1 98.5 94 PHE A O 1
ATOM 781 N N . ARG A 1 95 ? -2.732 15.188 4.605 1 98.69 95 ARG A N 1
ATOM 782 C CA . ARG A 1 95 ? -3.42 15.883 3.525 1 98.69 95 ARG A CA 1
ATOM 783 C C . ARG A 1 95 ? -4.738 15.195 3.18 1 98.69 95 ARG A C 1
ATOM 785 O O . ARG A 1 95 ? -4.879 13.984 3.357 1 98.69 95 ARG A O 1
ATOM 792 N N . ILE A 1 96 ? -5.605 15.992 2.707 1 98.75 96 ILE A N 1
ATOM 793 C CA . ILE A 1 96 ? -6.781 15.484 2.008 1 98.75 96 ILE A CA 1
ATOM 794 C C . ILE A 1 96 ? -6.766 15.969 0.558 1 98.75 96 ILE A C 1
ATOM 796 O O . ILE A 1 96 ? -6.699 17.172 0.296 1 98.75 96 ILE A O 1
ATOM 800 N N . TYR A 1 97 ? -6.891 15.07 -0.35 1 98.69 97 TYR A N 1
ATOM 801 C CA . TYR A 1 97 ? -6.738 15.391 -1.766 1 98.69 97 TYR A CA 1
ATOM 802 C C . TYR A 1 97 ? -8.094 15.531 -2.443 1 98.69 97 TYR A C 1
ATOM 804 O O . TYR A 1 97 ? -9.016 14.75 -2.172 1 98.69 97 TYR A O 1
ATOM 812 N N . ARG A 1 98 ? -8.102 16.422 -3.293 1 98.12 98 ARG A N 1
ATOM 813 C CA . ARG A 1 98 ? -9.227 16.547 -4.215 1 98.12 98 ARG A CA 1
ATOM 814 C C . ARG A 1 98 ? -8.891 15.945 -5.574 1 98.12 98 ARG A C 1
ATOM 816 O O . ARG A 1 98 ? -9.773 15.422 -6.262 1 98.12 98 ARG A O 1
ATOM 823 N N . LYS A 1 99 ? -7.672 16.109 -5.949 1 98.25 99 LYS A N 1
ATOM 824 C CA . LYS A 1 99 ? -7.113 15.57 -7.188 1 98.25 99 LYS A CA 1
ATOM 825 C C . LYS A 1 99 ? -5.715 15.008 -6.965 1 98.25 99 LYS A C 1
ATOM 827 O O . LYS A 1 99 ? -4.855 15.68 -6.387 1 98.25 99 LYS A O 1
ATOM 832 N N . SER A 1 100 ? -5.516 13.789 -7.441 1 98.31 100 SER A N 1
ATOM 833 C CA . SER A 1 100 ? -4.207 13.18 -7.238 1 98.31 100 SER A CA 1
ATOM 834 C C . SER A 1 100 ? -3.967 12.039 -8.219 1 98.31 100 SER A C 1
ATOM 836 O O . SER A 1 100 ? -4.914 11.5 -8.805 1 98.31 100 SER A O 1
ATOM 838 N N . ARG A 1 101 ? -2.725 11.703 -8.414 1 98.06 101 ARG A N 1
ATOM 839 C CA . ARG A 1 101 ? -2.365 10.547 -9.234 1 98.06 101 ARG A CA 1
ATOM 840 C C . ARG A 1 101 ? -2.932 9.266 -8.648 1 98.06 101 ARG A C 1
ATOM 842 O O . ARG A 1 101 ? -3.363 8.375 -9.391 1 98.06 101 ARG A O 1
ATOM 849 N N . TYR A 1 102 ? -2.984 9.18 -7.324 1 98.62 102 TYR A N 1
ATOM 850 C CA . TYR A 1 102 ? -3.482 7.957 -6.699 1 98.62 102 TYR A CA 1
ATOM 851 C C . TYR A 1 102 ? -4.984 7.812 -6.91 1 98.62 102 TYR A C 1
ATOM 853 O O . TYR A 1 102 ? -5.484 6.707 -7.133 1 98.62 102 TYR A O 1
ATOM 861 N N . LEU A 1 103 ? -5.676 8.883 -6.82 1 98.38 103 LEU A N 1
ATOM 862 C CA . LEU A 1 103 ? -7.098 8.828 -7.133 1 98.38 103 LEU A CA 1
ATOM 863 C C . LEU A 1 103 ? -7.324 8.359 -8.57 1 98.38 103 LEU A C 1
ATOM 865 O O . LEU A 1 103 ? -8.242 7.582 -8.836 1 98.38 103 LEU A O 1
ATOM 869 N N . ASP A 1 104 ? -6.551 8.883 -9.461 1 98.06 104 ASP A N 1
ATOM 870 C CA . ASP A 1 104 ? -6.641 8.422 -10.844 1 98.06 104 ASP A CA 1
ATOM 871 C C . ASP A 1 104 ? -6.422 6.914 -10.938 1 98.06 104 ASP A C 1
ATOM 873 O O . ASP A 1 104 ? -7.145 6.219 -11.656 1 98.06 104 ASP A O 1
ATOM 877 N N . PHE A 1 105 ? -5.465 6.457 -10.266 1 98.25 105 PHE A N 1
ATOM 878 C CA . PHE A 1 105 ? -5.156 5.031 -10.242 1 98.25 105 PHE A CA 1
ATOM 879 C C . PHE A 1 105 ? -6.332 4.23 -9.703 1 98.25 105 PHE A C 1
ATOM 881 O O . PHE A 1 105 ? -6.703 3.199 -10.266 1 98.25 105 PHE A O 1
ATOM 888 N N . ILE A 1 106 ? -6.902 4.688 -8.602 1 98.38 106 ILE A N 1
ATOM 889 C CA . ILE A 1 106 ? -8.039 4.012 -7.992 1 98.38 106 ILE A CA 1
ATOM 890 C C . ILE A 1 106 ? -9.203 3.967 -8.984 1 98.38 106 ILE A C 1
ATOM 892 O O . ILE A 1 106 ? -9.867 2.938 -9.125 1 98.38 106 ILE A O 1
ATOM 896 N N . LYS A 1 107 ? -9.398 5.008 -9.633 1 96.81 107 LYS A N 1
ATOM 897 C CA . LYS A 1 107 ? -10.516 5.117 -10.562 1 96.81 107 LYS A CA 1
ATOM 898 C C . LYS A 1 107 ? -10.391 4.102 -11.695 1 96.81 107 LYS A C 1
ATOM 900 O O . LYS A 1 107 ? -11.383 3.516 -12.133 1 96.81 107 LYS A O 1
ATOM 905 N N . VAL A 1 108 ? -9.227 3.906 -12.141 1 96.44 108 VAL A N 1
ATOM 906 C CA . VAL A 1 108 ? -9.047 3.031 -13.297 1 96.44 108 VAL A CA 1
ATOM 907 C C . VAL A 1 108 ? -8.766 1.605 -12.82 1 96.44 108 VAL A C 1
ATOM 909 O O . VAL A 1 108 ? -9.102 0.64 -13.516 1 96.44 108 VAL A O 1
ATOM 912 N N . GLY A 1 109 ? -8.195 1.486 -11.656 1 96.06 109 GLY A N 1
ATOM 913 C CA . GLY A 1 109 ? -7.766 0.185 -11.164 1 96.06 109 GLY A CA 1
ATOM 914 C C . GLY A 1 109 ? -8.852 -0.542 -10.383 1 96.06 109 GLY A C 1
ATOM 915 O O . GLY A 1 109 ? -8.703 -1.725 -10.07 1 96.06 109 GLY A O 1
ATOM 916 N N . THR A 1 110 ? -9.875 0.129 -9.984 1 97.94 110 THR A N 1
ATOM 917 C CA . THR A 1 110 ? -11 -0.443 -9.25 1 97.94 110 THR A CA 1
ATOM 918 C C . THR A 1 110 ? -12.32 -0.005 -9.875 1 97.94 110 THR A C 1
ATOM 920 O O . THR A 1 110 ? -12.344 0.858 -10.758 1 97.94 110 THR A O 1
ATOM 923 N N . PHE A 1 111 ? -13.367 -0.63 -9.383 1 96.94 111 PHE A N 1
ATOM 924 C CA . PHE A 1 111 ? -14.68 -0.183 -9.836 1 96.94 111 PHE A CA 1
ATOM 925 C C . PHE A 1 111 ? -15.375 0.633 -8.758 1 96.94 111 PHE A C 1
ATOM 927 O O . PHE A 1 111 ? -16.578 0.879 -8.844 1 96.94 111 PHE A O 1
ATOM 934 N N . ALA A 1 112 ? -14.625 0.954 -7.746 1 96.88 112 ALA A N 1
ATOM 935 C CA . ALA A 1 112 ? -15.195 1.79 -6.691 1 96.88 112 ALA A CA 1
ATOM 936 C C . ALA A 1 112 ? -15.68 3.123 -7.254 1 96.88 112 ALA A C 1
ATOM 938 O O . ALA A 1 112 ? -15.008 3.73 -8.094 1 96.88 112 ALA A O 1
ATOM 939 N N . SER A 1 113 ? -16.781 3.564 -6.754 1 95.38 113 SER A N 1
ATOM 940 C CA . SER A 1 113 ? -17.406 4.816 -7.164 1 95.38 113 SER A CA 1
ATOM 941 C C . SER A 1 113 ? -18.25 5.406 -6.043 1 95.38 113 SER A C 1
ATOM 943 O O . SER A 1 113 ? -18.344 4.832 -4.957 1 95.38 113 SER A O 1
ATOM 945 N N . GLU A 1 114 ? -18.703 6.535 -6.34 1 93.44 114 GLU A N 1
ATOM 946 C CA . GLU A 1 114 ? -19.578 7.168 -5.367 1 93.44 114 GLU A CA 1
ATOM 947 C C . GLU A 1 114 ? -20.844 6.332 -5.133 1 93.44 114 GLU A C 1
ATOM 949 O O . GLU A 1 114 ? -21.453 6.418 -4.07 1 93.44 114 GLU A O 1
ATOM 954 N N . ASP A 1 115 ? -21.234 5.582 -6.148 1 94.44 115 ASP A N 1
ATOM 955 C CA . ASP A 1 115 ? -22.406 4.727 -6.039 1 94.44 115 ASP A CA 1
ATOM 956 C C . ASP A 1 115 ? -22.109 3.482 -5.203 1 94.44 115 ASP A C 1
ATOM 958 O O . ASP A 1 115 ? -22.953 3.006 -4.457 1 94.44 115 ASP A O 1
ATOM 962 N N . TYR A 1 116 ? -21 3.002 -5.379 1 93.69 116 TYR A N 1
ATOM 963 C CA . TYR A 1 116 ? -20.516 1.847 -4.629 1 93.69 116 TYR A CA 1
ATOM 964 C C . TYR A 1 116 ? -19.016 1.907 -4.445 1 93.69 116 TYR A C 1
ATOM 966 O O . TYR A 1 116 ? -18.266 1.962 -5.426 1 93.69 116 TYR A O 1
ATOM 974 N N . PRO A 1 117 ? -18.594 1.768 -3.258 1 95.69 117 PRO A N 1
ATOM 975 C CA . PRO A 1 117 ? -19.281 1.544 -1.98 1 95.69 117 PRO A CA 1
ATOM 976 C C . PRO A 1 117 ? -19.875 2.82 -1.402 1 95.69 117 PRO A C 1
ATOM 978 O O . PRO A 1 117 ? -20.531 2.779 -0.358 1 95.69 117 PRO A O 1
ATOM 981 N N . GLY A 1 118 ? -19.75 3.971 -2.07 1 95 118 GLY A N 1
ATOM 982 C CA . GLY A 1 118 ? -20.141 5.301 -1.634 1 95 118 GLY A CA 1
ATOM 983 C C . GLY A 1 118 ? -19.062 6.344 -1.842 1 95 118 GLY A C 1
ATOM 984 O O . GLY A 1 118 ? -18.016 6.059 -2.441 1 95 118 GLY A O 1
ATOM 985 N N . THR A 1 119 ? -19.359 7.488 -1.24 1 96.31 119 THR A N 1
ATOM 986 C CA . THR A 1 119 ? -18.391 8.57 -1.36 1 96.31 119 THR A CA 1
ATOM 987 C C . THR A 1 119 ? -17.141 8.281 -0.524 1 96.31 119 THR A C 1
ATOM 989 O O . THR A 1 119 ? -17.25 7.844 0.624 1 96.31 119 THR A O 1
ATOM 992 N N . PHE A 1 120 ? -16 8.445 -1.176 1 97.69 120 PHE A N 1
ATOM 993 C CA . PHE A 1 120 ? -14.75 8.188 -0.467 1 97.69 120 PHE A CA 1
ATOM 994 C C . PHE A 1 120 ? -13.812 9.383 -0.58 1 97.69 120 PHE A C 1
ATOM 996 O O . PHE A 1 120 ? -14.016 10.266 -1.414 1 97.69 120 PHE A O 1
ATOM 1003 N N . LYS A 1 121 ? -12.891 9.414 0.311 1 98.25 121 LYS A N 1
ATOM 1004 C CA . LYS A 1 121 ? -11.883 10.461 0.373 1 98.25 121 LYS A CA 1
ATOM 1005 C C . LYS A 1 121 ? -10.477 9.883 0.197 1 98.25 121 LYS A C 1
ATOM 1007 O O . LYS A 1 121 ? -10.242 8.711 0.492 1 98.25 121 LYS A O 1
ATOM 1012 N N . HIS A 1 122 ? -9.617 10.695 -0.342 1 98.81 122 HIS A N 1
ATOM 1013 C CA . HIS A 1 122 ? -8.203 10.367 -0.428 1 98.81 122 HIS A CA 1
ATOM 1014 C C . HIS A 1 122 ? -7.406 11.07 0.667 1 98.81 122 HIS A C 1
ATOM 1016 O O . HIS A 1 122 ? -7.25 12.297 0.637 1 98.81 122 HIS A O 1
ATOM 1022 N N . TYR A 1 123 ? -6.969 10.32 1.625 1 98.88 123 TYR A N 1
ATOM 1023 C CA . TYR A 1 123 ? -6.082 10.789 2.686 1 98.88 123 TYR A CA 1
ATOM 1024 C C . TYR A 1 123 ? -4.621 10.586 2.305 1 98.88 123 TYR A C 1
ATOM 1026 O O . TYR A 1 123 ? -4.234 9.5 1.87 1 98.88 123 TYR A O 1
ATOM 1034 N N . GLY A 1 124 ? -3.895 11.617 2.404 1 98.75 124 GLY A N 1
ATOM 1035 C CA . GLY A 1 124 ? -2.465 11.523 2.162 1 98.75 124 GLY A CA 1
ATOM 1036 C C . GLY A 1 124 ? -1.63 11.844 3.387 1 98.75 124 GLY A C 1
ATOM 1037 O O . GLY A 1 124 ? -1.994 12.711 4.184 1 98.75 124 GLY A O 1
ATOM 1038 N N . ILE A 1 125 ? -0.557 11.172 3.539 1 98.75 125 ILE A N 1
ATOM 1039 C CA . ILE A 1 125 ? 0.401 11.438 4.605 1 98.75 125 ILE A CA 1
ATOM 1040 C C . ILE A 1 125 ? 1.814 11.484 4.031 1 98.75 125 ILE A C 1
ATOM 1042 O O . ILE A 1 125 ? 2.344 10.469 3.578 1 98.75 125 ILE A O 1
ATOM 1046 N N . VAL A 1 126 ? 2.355 12.625 4.082 1 98.19 126 VAL A N 1
ATOM 1047 C CA . VAL A 1 126 ? 3.705 12.852 3.576 1 98.19 126 VAL A CA 1
ATOM 1048 C C . VAL A 1 126 ? 4.707 12.766 4.723 1 98.19 126 VAL A C 1
ATOM 1050 O O . VAL A 1 126 ? 4.898 13.734 5.461 1 98.19 126 VAL A O 1
ATOM 1053 N N . CYS A 1 127 ? 5.324 11.609 4.867 1 97.31 127 CYS A N 1
ATOM 1054 C CA . CYS A 1 127 ? 6.367 11.414 5.871 1 97.31 127 CYS A CA 1
ATOM 1055 C C . CYS A 1 127 ? 7.742 11.734 5.305 1 97.31 127 CYS A C 1
ATOM 1057 O O . CYS A 1 127 ? 7.895 11.898 4.09 1 97.31 127 CYS A O 1
ATOM 1059 N N . LEU A 1 128 ? 8.703 11.781 6.172 1 95 128 LEU A N 1
ATOM 1060 C CA . LEU A 1 128 ? 10.062 12.094 5.738 1 95 128 LEU A CA 1
ATOM 1061 C C . LEU A 1 128 ? 10.641 10.961 4.891 1 95 128 LEU A C 1
ATOM 1063 O O . LEU A 1 128 ? 11.461 11.203 4.004 1 95 128 LEU A O 1
ATOM 1067 N N . ASN A 1 129 ? 10.109 9.695 5.086 1 96.75 129 ASN A N 1
ATOM 1068 C CA . ASN A 1 129 ? 10.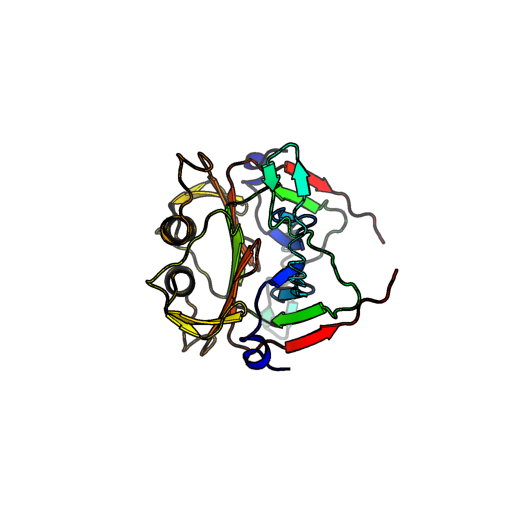695 8.578 4.352 1 96.75 129 ASN A CA 1
ATOM 1069 C C . ASN A 1 129 ? 9.641 7.832 3.537 1 96.75 129 ASN A C 1
ATOM 1071 O O . ASN A 1 129 ? 9.977 6.953 2.738 1 96.75 129 ASN A O 1
ATOM 1075 N N . HIS A 1 130 ? 8.383 8.109 3.734 1 98.38 130 HIS A N 1
ATOM 1076 C CA . HIS A 1 130 ? 7.277 7.434 3.068 1 98.38 130 HIS A CA 1
ATOM 1077 C C . HIS A 1 130 ? 6.266 8.438 2.527 1 98.38 130 HIS A C 1
ATOM 1079 O O . HIS A 1 130 ? 6.004 9.461 3.156 1 98.38 130 HIS A O 1
ATOM 1085 N N . ILE A 1 131 ? 5.707 8.195 1.422 1 98.75 131 ILE A N 1
ATOM 1086 C CA . ILE A 1 131 ? 4.469 8.82 0.961 1 98.75 131 ILE A CA 1
ATOM 1087 C C . ILE A 1 131 ? 3.328 7.809 1.021 1 98.75 131 ILE A C 1
ATOM 1089 O O . ILE A 1 131 ? 3.371 6.773 0.35 1 98.75 131 ILE A O 1
ATOM 1093 N N . ILE A 1 132 ? 2.332 8.125 1.787 1 98.88 132 ILE A N 1
ATOM 1094 C CA . ILE A 1 132 ? 1.245 7.188 2.029 1 98.88 132 ILE A CA 1
ATOM 1095 C C . ILE A 1 132 ? -0.065 7.762 1.496 1 98.88 132 ILE A C 1
ATOM 1097 O O . ILE A 1 132 ? -0.429 8.898 1.819 1 98.88 132 ILE A O 1
ATOM 1101 N N . ASP A 1 133 ? -0.752 7.059 0.704 1 98.88 133 ASP A N 1
ATOM 1102 C CA . ASP A 1 133 ? -2.061 7.43 0.175 1 98.88 133 ASP A CA 1
ATOM 1103 C C . ASP A 1 133 ? -3.115 6.387 0.538 1 98.88 133 ASP A C 1
ATOM 1105 O O . ASP A 1 133 ? -2.898 5.188 0.355 1 98.88 133 ASP A O 1
ATOM 1109 N N . ILE A 1 134 ? -4.219 6.812 1.048 1 98.88 134 ILE A N 1
ATOM 1110 C CA . ILE A 1 134 ? -5.305 5.922 1.444 1 98.88 134 ILE A CA 1
ATOM 1111 C C . ILE A 1 134 ? -6.629 6.441 0.889 1 98.88 134 ILE A C 1
ATOM 1113 O O . ILE A 1 134 ? -6.93 7.633 1.003 1 98.88 134 ILE 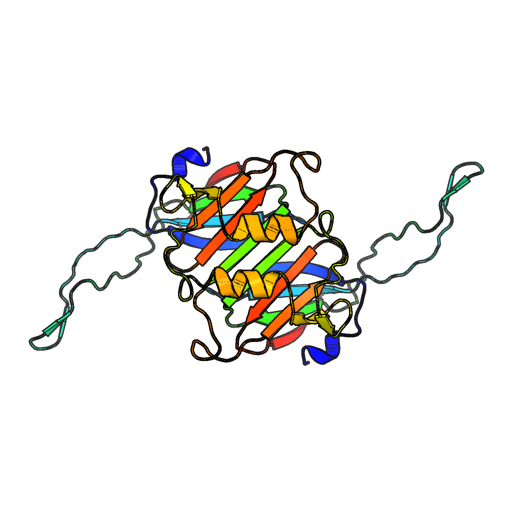A O 1
ATOM 1117 N N . VAL A 1 135 ? -7.348 5.598 0.302 1 98.88 135 VAL A N 1
ATOM 1118 C CA . VAL A 1 135 ? -8.703 5.926 -0.122 1 98.88 135 VAL A CA 1
ATOM 1119 C C . VAL A 1 135 ? -9.711 5.102 0.68 1 98.88 135 VAL A C 1
ATOM 1121 O O . VAL A 1 135 ? -9.648 3.871 0.691 1 98.88 135 VAL A O 1
ATOM 1124 N N . SER A 1 136 ? -10.578 5.785 1.327 1 98.62 136 SER A N 1
ATOM 1125 C CA . SER A 1 136 ? -11.516 5.137 2.24 1 98.62 136 SER A CA 1
ATOM 1126 C C . SER A 1 136 ? -12.859 5.863 2.256 1 98.62 136 SER A C 1
ATOM 1128 O O . SER A 1 136 ? -12.914 7.082 2.102 1 98.62 136 SER A O 1
ATOM 1130 N N . VAL A 1 137 ? -13.859 5.105 2.471 1 97.38 137 VAL A N 1
ATOM 1131 C CA . VAL A 1 137 ? -15.195 5.672 2.615 1 97.38 137 VAL A CA 1
ATOM 1132 C C . VAL A 1 137 ? -15.375 6.227 4.027 1 97.38 137 VAL A 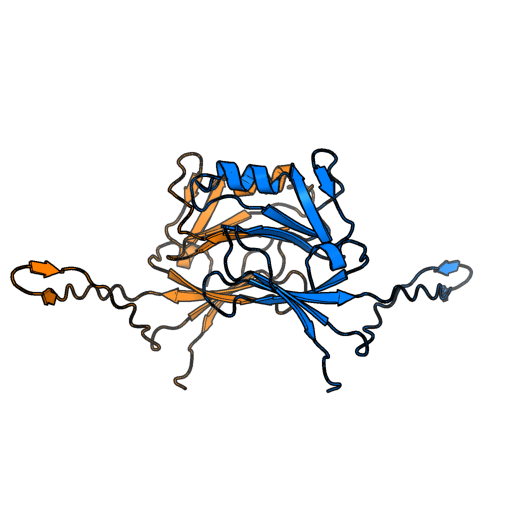C 1
ATOM 1134 O O . VAL A 1 137 ? -15.914 7.32 4.211 1 97.38 137 VAL A O 1
ATOM 1137 N N . SER A 1 138 ? -14.852 5.508 4.973 1 95.5 138 SER A N 1
ATOM 1138 C CA . SER A 1 138 ? -15 5.898 6.371 1 95.5 138 SER A CA 1
ATOM 1139 C C . SER A 1 138 ? -13.859 6.812 6.809 1 95.5 138 SER A C 1
ATOM 1141 O O . SER A 1 138 ? -12.719 6.648 6.359 1 95.5 138 SER A O 1
ATOM 1143 N N . GLU A 1 139 ? -14.234 7.703 7.754 1 97.56 139 GLU A N 1
ATOM 1144 C CA . GLU A 1 139 ? -13.203 8.508 8.398 1 97.56 139 GLU A CA 1
ATOM 1145 C C . GLU A 1 139 ? -12.344 7.656 9.328 1 97.56 139 GLU A C 1
ATOM 1147 O O . GLU A 1 139 ? -12.852 6.742 9.984 1 97.56 139 GLU A O 1
ATOM 1152 N N . PRO A 1 140 ? -11.094 8.047 9.391 1 98.62 140 PRO A N 1
ATOM 1153 C CA . PRO A 1 140 ? -10.25 7.273 10.305 1 98.62 140 PRO A CA 1
ATOM 1154 C C . PRO A 1 140 ? -10.484 7.633 11.766 1 98.62 140 PRO A C 1
ATOM 1156 O O . PRO A 1 140 ? -10.953 8.734 12.07 1 98.62 140 PRO A O 1
ATOM 1159 N N . VAL A 1 141 ? -10.18 6.68 12.609 1 98.44 141 VAL A N 1
ATOM 1160 C CA . VAL A 1 141 ? -10.125 6.93 14.047 1 98.44 141 VAL A CA 1
ATOM 1161 C C . VAL A 1 141 ? -8.703 7.285 14.461 1 98.44 141 VAL A C 1
ATOM 1163 O O . VAL A 1 141 ? -7.754 6.559 14.133 1 98.44 141 VAL A O 1
ATOM 1166 N N . ILE A 1 142 ? -8.555 8.367 15.211 1 98.44 142 ILE A N 1
ATOM 1167 C CA . ILE A 1 142 ? -7.223 8.875 15.531 1 98.44 142 ILE A CA 1
ATOM 1168 C C . ILE A 1 142 ? -7.062 9 17.047 1 98.44 142 ILE A C 1
ATOM 1170 O O . ILE A 1 142 ? -7.949 9.523 17.719 1 98.44 142 ILE A O 1
ATOM 1174 N N . LYS A 1 143 ? -5.926 8.555 17.5 1 96.44 143 LYS A N 1
ATOM 1175 C CA . LYS A 1 143 ? -5.613 8.703 18.906 1 96.44 143 LYS A CA 1
ATOM 1176 C C . LYS A 1 143 ? -4.121 8.945 19.125 1 96.44 143 LYS A C 1
ATOM 1178 O O . LYS A 1 143 ? -3.305 8.609 18.266 1 96.44 143 LYS A O 1
ATOM 1183 N N . GLU A 1 144 ? -3.859 9.539 20.234 1 93.06 144 GLU A N 1
ATOM 1184 C CA . GLU A 1 144 ? -2.479 9.641 20.688 1 93.06 144 GLU A CA 1
ATOM 1185 C C . GLU A 1 144 ? -2.154 8.547 21.703 1 93.06 144 GLU A C 1
ATOM 1187 O O . GLU A 1 144 ? -2.953 8.266 22.594 1 93.06 144 GLU A O 1
ATOM 1192 N N . ILE A 1 145 ? -1.008 7.887 21.391 1 91.06 145 ILE A N 1
ATOM 1193 C CA . ILE A 1 145 ? -0.608 6.785 22.266 1 91.06 145 ILE A CA 1
ATOM 1194 C C . ILE A 1 145 ? 0.704 7.133 22.969 1 91.06 145 ILE A C 1
ATOM 1196 O O . ILE A 1 145 ? 1.68 7.512 22.312 1 91.06 145 ILE A O 1
ATOM 1200 N N . GLN A 1 146 ? 0.69 7.043 24.297 1 82.69 146 GLN A N 1
ATOM 1201 C CA . GLN A 1 146 ? 1.913 7.266 25.047 1 82.69 146 GLN A CA 1
ATOM 1202 C C . GLN A 1 146 ? 2.74 5.988 25.156 1 82.69 146 GLN A C 1
ATOM 1204 O O . GLN A 1 146 ? 2.207 4.918 25.469 1 82.69 146 GLN A O 1
ATOM 1209 N N . ILE A 1 147 ? 3.9 5.961 24.516 1 72 147 ILE A N 1
ATOM 1210 C CA . ILE A 1 147 ? 4.742 4.773 24.641 1 72 147 ILE A CA 1
ATOM 1211 C C . ILE A 1 147 ? 5.488 4.805 25.969 1 72 147 ILE A C 1
ATOM 1213 O O . ILE A 1 147 ? 6.062 5.832 26.328 1 72 147 ILE A O 1
ATOM 1217 N N . SER A 1 148 ? 5.129 3.941 26.781 1 59.03 148 SER A N 1
ATOM 1218 C CA . SER A 1 148 ? 5.844 3.869 28.047 1 59.03 148 SER A CA 1
ATOM 1219 C C . SER A 1 148 ? 7.312 3.523 27.828 1 59.03 148 SER A C 1
ATOM 1221 O O . SER A 1 148 ? 7.664 2.834 26.875 1 59.03 148 SER A O 1
ATOM 1223 N N . GLU A 1 149 ? 8.234 4.34 28.453 1 54.19 149 GLU A N 1
ATOM 1224 C CA . GLU A 1 149 ? 9.656 4.02 28.484 1 54.19 149 GLU A CA 1
ATOM 1225 C C . GLU A 1 149 ? 9.883 2.523 28.672 1 54.19 149 GLU A C 1
ATOM 1227 O O . GLU A 1 149 ? 9.141 1.87 29.406 1 54.19 149 GLU A O 1
ATOM 1232 N N . PRO A 1 150 ? 10.695 1.916 27.656 1 45.59 150 PRO A N 1
ATOM 1233 C CA . PRO A 1 150 ? 10.984 0.571 28.156 1 45.59 150 PRO A CA 1
ATOM 1234 C C . PRO A 1 150 ? 11.453 0.572 29.609 1 45.59 150 PRO A C 1
ATOM 1236 O O . PRO A 1 150 ? 12.008 1.565 30.094 1 45.59 150 PRO A O 1
ATOM 1239 N N . MET B 1 1 ? 13.844 -20.344 -2.295 1 89.81 1 MET B N 1
ATOM 1240 C CA . MET B 1 1 ? 12.758 -20.328 -3.273 1 89.81 1 MET B CA 1
ATOM 1241 C C . MET B 1 1 ? 12.734 -19.016 -4.039 1 89.81 1 MET B C 1
ATOM 1243 O O . MET B 1 1 ? 13.094 -17.969 -3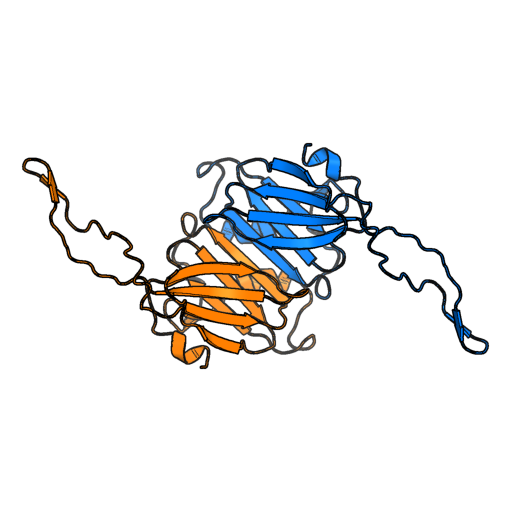.498 1 89.81 1 MET B O 1
ATOM 1247 N N . ASN B 1 2 ? 12.43 -19.188 -5.332 1 95.12 2 ASN B N 1
ATOM 1248 C CA . ASN B 1 2 ? 12.289 -17.984 -6.16 1 95.12 2 ASN B CA 1
ATOM 1249 C C . ASN B 1 2 ? 10.828 -17.625 -6.391 1 95.12 2 ASN B C 1
ATOM 1251 O O . ASN B 1 2 ? 9.938 -18.453 -6.172 1 95.12 2 ASN B O 1
ATOM 1255 N N . TYR B 1 3 ? 10.648 -16.406 -6.793 1 98.12 3 TYR B N 1
ATOM 1256 C CA . TYR B 1 3 ? 9.281 -15.938 -7.016 1 98.12 3 TYR B CA 1
ATOM 1257 C C . TYR B 1 3 ? 8.57 -16.797 -8.047 1 98.12 3 TYR B C 1
ATOM 1259 O O . TYR B 1 3 ? 7.371 -17.062 -7.922 1 98.12 3 TYR B O 1
ATOM 1267 N N . SER B 1 4 ? 9.312 -17.25 -9.047 1 96.81 4 SER B N 1
ATOM 1268 C CA . SER B 1 4 ? 8.758 -18.062 -10.117 1 96.81 4 SER B CA 1
ATOM 1269 C C . SER B 1 4 ? 8.195 -19.375 -9.578 1 96.81 4 SER B C 1
ATOM 1271 O O . SER B 1 4 ? 7.266 -19.953 -10.164 1 96.81 4 SER B O 1
ATOM 1273 N N . ASP B 1 5 ? 8.703 -19.859 -8.516 1 96.75 5 ASP B N 1
ATOM 1274 C CA . ASP B 1 5 ? 8.242 -21.094 -7.906 1 96.75 5 ASP B CA 1
ATOM 1275 C C . ASP B 1 5 ? 6.824 -20.953 -7.363 1 96.75 5 ASP B C 1
ATOM 1277 O O . ASP B 1 5 ? 6.125 -21.938 -7.152 1 96.75 5 ASP B O 1
ATOM 1281 N N . LEU B 1 6 ? 6.469 -19.734 -7.156 1 97.38 6 LEU B N 1
ATOM 1282 C CA . LEU B 1 6 ? 5.176 -19.469 -6.539 1 97.38 6 LEU B CA 1
ATOM 1283 C C . LEU B 1 6 ? 4.105 -19.234 -7.602 1 97.38 6 LEU B C 1
ATOM 1285 O O . LEU B 1 6 ? 2.908 -19.281 -7.301 1 97.38 6 LEU B O 1
ATOM 1289 N N . MET B 1 7 ? 4.422 -19.094 -8.773 1 97.69 7 MET B N 1
ATOM 1290 C CA . MET B 1 7 ? 3.57 -18.5 -9.797 1 97.69 7 MET B CA 1
ATOM 1291 C C . MET B 1 7 ? 2.455 -19.453 -10.211 1 97.69 7 MET B C 1
ATOM 1293 O O . MET B 1 7 ? 1.471 -19.031 -10.82 1 97.69 7 MET B O 1
ATOM 1297 N N . ASN B 1 8 ? 2.5 -20.672 -9.82 1 96.25 8 ASN B N 1
ATOM 1298 C CA . ASN B 1 8 ? 1.44 -21.625 -10.148 1 96.25 8 ASN B CA 1
ATOM 1299 C C . ASN B 1 8 ? 0.432 -21.75 -9.016 1 96.25 8 ASN B C 1
ATOM 1301 O O . ASN B 1 8 ? -0.606 -22.406 -9.164 1 96.25 8 ASN B O 1
ATOM 1305 N N . LEU B 1 9 ? 0.719 -21.094 -7.918 1 94.56 9 LEU B N 1
ATOM 1306 C CA . LEU B 1 9 ? -0.17 -21.188 -6.762 1 94.56 9 LEU B CA 1
ATOM 1307 C C . LEU B 1 9 ? -1.434 -20.359 -6.984 1 94.56 9 LEU B C 1
ATOM 1309 O O . LEU B 1 9 ? -1.396 -19.328 -7.656 1 94.56 9 LEU B O 1
ATOM 1313 N N . GLU B 1 10 ? -2.471 -20.922 -6.336 1 94.56 10 GLU B N 1
ATOM 1314 C CA . GLU B 1 10 ? -3.773 -20.266 -6.34 1 94.56 10 GLU B CA 1
ATOM 1315 C C . GLU B 1 10 ? -4.371 -20.219 -4.938 1 94.56 10 GLU B C 1
ATOM 1317 O O . GLU B 1 10 ? -3.867 -20.875 -4.02 1 94.56 10 GLU B O 1
ATOM 1322 N N . ASN B 1 11 ? -5.434 -19.406 -4.777 1 93.25 11 ASN B N 1
ATOM 1323 C CA . ASN B 1 11 ? -6.215 -19.375 -3.543 1 93.25 11 ASN B CA 1
ATOM 1324 C C . ASN B 1 11 ? -5.34 -19.047 -2.334 1 93.25 11 ASN B C 1
ATOM 1326 O O . ASN B 1 11 ? -5.254 -19.844 -1.398 1 93.25 11 ASN B O 1
ATOM 1330 N N . ILE B 1 12 ? -4.805 -17.875 -2.365 1 94.81 12 ILE B N 1
ATOM 1331 C CA . ILE B 1 12 ? -3.865 -17.406 -1.347 1 94.81 12 ILE B CA 1
ATOM 1332 C C . ILE B 1 12 ? -4.523 -16.328 -0.487 1 94.81 12 ILE B C 1
ATOM 1334 O O . ILE B 1 12 ? -5.266 -15.492 -0.997 1 94.81 12 ILE B O 1
ATOM 1338 N N . TYR B 1 13 ? -4.184 -16.391 0.809 1 95.44 13 TYR B N 1
ATOM 1339 C CA . TYR B 1 13 ? -4.621 -15.352 1.737 1 95.44 13 TYR B CA 1
ATOM 1340 C C . TYR B 1 13 ? -3.428 -14.594 2.311 1 95.44 13 TYR B C 1
ATOM 1342 O O . TYR B 1 13 ? -2.412 -15.203 2.66 1 95.44 13 TYR 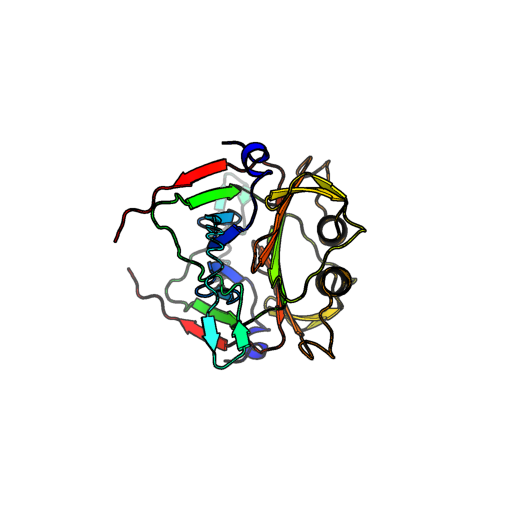B O 1
ATOM 1350 N N . LEU B 1 14 ? -3.562 -13.32 2.342 1 97.31 14 LEU B N 1
ATOM 1351 C CA . LEU B 1 14 ? -2.574 -12.539 3.078 1 97.31 14 LEU B CA 1
ATOM 1352 C C . LEU B 1 14 ? -2.713 -12.766 4.582 1 97.31 14 LEU B C 1
ATOM 1354 O O . LEU B 1 14 ? -3.785 -12.547 5.148 1 97.31 14 LEU B O 1
ATOM 1358 N N . ASN B 1 15 ? -1.674 -13.172 5.125 1 94.88 15 ASN B N 1
ATOM 1359 C CA . ASN B 1 15 ? -1.672 -13.414 6.562 1 94.88 15 ASN B CA 1
ATOM 1360 C C . ASN B 1 15 ? -1.21 -12.18 7.336 1 94.88 15 ASN B C 1
ATOM 1362 O O . ASN B 1 15 ? -1.779 -11.852 8.375 1 94.88 15 ASN B O 1
ATOM 1366 N N . ASN B 1 16 ? -0.118 -11.602 6.863 1 96.38 16 ASN B N 1
ATOM 1367 C CA . ASN B 1 16 ? 0.438 -10.445 7.559 1 96.38 16 ASN B CA 1
ATOM 1368 C C . ASN B 1 16 ? 1.24 -9.562 6.609 1 96.38 16 ASN B C 1
ATOM 1370 O O . ASN B 1 16 ? 1.796 -10.039 5.621 1 96.38 16 ASN B O 1
ATOM 1374 N N . LEU B 1 17 ? 1.254 -8.312 6.91 1 98.19 17 LEU B N 1
ATOM 1375 C CA . LEU B 1 17 ? 2.066 -7.301 6.246 1 98.19 17 LEU B CA 1
ATOM 1376 C C . LEU B 1 17 ? 2.732 -6.387 7.266 1 98.19 17 LEU B C 1
ATOM 1378 O O . LEU B 1 17 ? 2.074 -5.887 8.18 1 98.19 17 LEU B O 1
ATOM 1382 N N . GLU B 1 18 ? 4.023 -6.199 7.117 1 97.75 18 GLU B N 1
ATOM 1383 C CA . GLU B 1 18 ? 4.742 -5.316 8.031 1 97.75 18 GLU B CA 1
ATOM 1384 C C . GLU B 1 18 ? 6 -4.754 7.383 1 97.75 18 GLU B C 1
ATOM 1386 O O . GLU B 1 18 ? 6.473 -5.281 6.371 1 97.75 18 GLU B O 1
ATOM 1391 N N . GLU B 1 19 ? 6.445 -3.676 7.945 1 98.31 19 GLU B N 1
ATOM 1392 C CA . GLU B 1 19 ? 7.781 -3.164 7.645 1 98.31 19 GLU B CA 1
ATOM 1393 C C . GLU B 1 19 ? 8.703 -3.279 8.859 1 98.31 19 GLU B C 1
ATOM 1395 O O . GLU B 1 19 ? 8.781 -2.355 9.672 1 98.31 19 GLU B O 1
ATOM 1400 N N . PRO B 1 20 ? 9.453 -4.379 8.883 1 95.94 20 PRO B N 1
ATOM 1401 C CA . PRO B 1 20 ? 10.336 -4.551 10.039 1 95.94 20 PRO B CA 1
ATOM 1402 C C . PRO B 1 20 ? 11.391 -3.447 10.148 1 95.94 20 PRO B C 1
ATOM 1404 O O . PRO B 1 20 ? 11.891 -3.176 11.242 1 95.94 20 PRO B O 1
ATOM 1407 N N . GLN B 1 21 ? 11.773 -2.9 8.977 1 95.94 21 GLN B N 1
ATOM 1408 C CA . GLN B 1 21 ? 12.648 -1.736 8.859 1 95.94 21 GLN B CA 1
ATOM 1409 C C . GLN B 1 21 ? 12.094 -0.73 7.855 1 95.94 21 GLN B C 1
ATOM 1411 O O . GLN B 1 21 ? 11.188 -1.053 7.078 1 95.94 21 GLN B O 1
ATOM 1416 N N . GLU B 1 22 ? 12.609 0.387 8.008 1 95.5 22 GLU B N 1
ATOM 1417 C CA . GLU B 1 22 ? 12.188 1.437 7.09 1 95.5 22 GLU B CA 1
ATOM 1418 C C . GLU B 1 22 ? 12.32 0.986 5.637 1 95.5 22 GLU B C 1
ATOM 1420 O O . GLU B 1 22 ? 13.383 0.513 5.223 1 95.5 22 GLU B O 1
ATOM 1425 N N . ASN B 1 23 ? 11.234 1.088 4.902 1 97.38 23 ASN B N 1
ATOM 1426 C CA . ASN B 1 23 ? 11.18 0.8 3.473 1 97.38 23 ASN B CA 1
ATOM 1427 C C . ASN B 1 23 ? 11.484 -0.667 3.186 1 97.38 23 ASN B C 1
ATOM 1429 O O . ASN B 1 23 ? 12.016 -0.997 2.127 1 97.38 23 ASN B O 1
ATOM 1433 N N . PHE B 1 24 ? 11.359 -1.491 4.176 1 98.25 24 PHE B N 1
ATOM 1434 C CA . PHE B 1 24 ? 11.398 -2.945 4.074 1 98.25 24 PHE B CA 1
ATOM 1435 C C . PHE B 1 24 ? 9.992 -3.527 4.16 1 98.25 24 PHE B C 1
ATOM 1437 O O . PHE B 1 24 ? 9.234 -3.209 5.078 1 98.25 24 PHE B O 1
ATOM 1444 N N . LEU B 1 25 ? 9.633 -4.348 3.197 1 98.75 25 LEU B N 1
ATOM 1445 C CA . LEU B 1 25 ? 8.289 -4.91 3.201 1 98.75 25 LEU B CA 1
ATOM 1446 C C . LEU B 1 25 ? 8.336 -6.426 3.391 1 98.75 25 LEU B C 1
ATOM 1448 O O . LEU B 1 25 ? 9.008 -7.129 2.637 1 98.75 25 LEU B O 1
ATOM 1452 N N . ARG B 1 26 ? 7.684 -6.934 4.426 1 98.69 26 ARG B N 1
ATOM 1453 C CA . ARG B 1 26 ? 7.531 -8.367 4.664 1 98.69 26 ARG B CA 1
ATOM 1454 C C . ARG B 1 26 ? 6.066 -8.781 4.578 1 98.69 26 ARG B C 1
ATOM 1456 O O . ARG B 1 26 ? 5.207 -8.188 5.234 1 98.69 26 ARG B O 1
ATOM 1463 N N . LEU B 1 27 ? 5.812 -9.758 3.779 1 98.69 27 LEU B N 1
ATOM 1464 C CA . LEU B 1 27 ? 4.477 -10.32 3.617 1 98.69 27 LEU B CA 1
ATOM 1465 C C . LEU B 1 27 ? 4.473 -11.812 3.951 1 98.69 27 LEU B C 1
ATOM 1467 O O . LEU B 1 27 ? 5.41 -12.531 3.609 1 98.69 27 LEU B O 1
ATOM 1471 N N . THR B 1 28 ? 3.42 -12.227 4.543 1 97.44 28 THR B N 1
ATOM 1472 C CA . THR B 1 28 ? 3.23 -13.664 4.727 1 97.44 28 THR B CA 1
ATOM 1473 C C . THR B 1 28 ? 1.869 -14.102 4.191 1 97.44 28 THR B C 1
ATOM 1475 O O . THR B 1 28 ? 0.888 -13.359 4.301 1 97.44 28 THR B O 1
ATOM 1478 N N . PHE B 1 29 ? 1.866 -15.336 3.729 1 96.38 29 PHE B N 1
ATOM 1479 C CA . PHE B 1 29 ? 0.672 -15.828 3.053 1 96.38 29 PHE B CA 1
ATOM 1480 C C . PHE B 1 29 ? 0.339 -17.25 3.5 1 96.38 29 PHE B C 1
ATOM 1482 O O . PHE B 1 29 ? 1.235 -18.016 3.84 1 96.38 29 PHE B O 1
ATOM 1489 N N . ILE B 1 30 ? -0.941 -17.5 3.432 1 92.69 30 ILE B N 1
ATOM 1490 C CA . ILE B 1 30 ? -1.449 -18.844 3.695 1 92.69 30 ILE B CA 1
ATOM 1491 C C . ILE B 1 30 ? -2.119 -19.391 2.439 1 92.69 30 ILE B C 1
ATOM 1493 O O . ILE B 1 30 ? -2.857 -18.688 1.756 1 92.69 30 ILE B O 1
ATOM 1497 N N . LYS B 1 31 ? -1.848 -20.672 2.215 1 89.56 31 LYS B N 1
ATOM 1498 C CA . LYS B 1 31 ? -2.543 -21.359 1.131 1 89.56 31 LYS B CA 1
ATOM 1499 C C . LYS B 1 31 ? -3.9 -21.891 1.593 1 89.56 31 LYS B C 1
ATOM 1501 O O . LYS B 1 31 ? -4.023 -22.422 2.695 1 89.56 31 LYS B O 1
ATOM 1506 N N . SER B 1 32 ? -4.906 -21.453 0.909 1 81.44 32 SER B N 1
ATOM 1507 C CA . SER B 1 32 ? -6.227 -21.969 1.258 1 81.44 32 SER B CA 1
ATOM 1508 C C . SER B 1 32 ? -6.445 -23.359 0.695 1 81.44 32 SER B C 1
ATOM 1510 O O . SER B 1 32 ? -6.031 -23.656 -0.427 1 81.44 32 SER B O 1
ATOM 1512 N N . LYS B 1 33 ? -6.645 -24.328 1.68 1 60.97 33 LYS B N 1
ATOM 1513 C CA . LYS B 1 33 ? -6.973 -25.672 1.209 1 60.97 33 LYS B CA 1
ATOM 1514 C C . LYS B 1 33 ? -8.352 -25.703 0.562 1 60.97 33 LYS B C 1
ATOM 1516 O O . LYS B 1 33 ? -9.32 -25.172 1.114 1 60.97 33 LYS B O 1
ATOM 1521 N N . THR B 1 34 ? -8.438 -25.531 -0.65 1 50.31 34 THR B N 1
ATOM 1522 C CA . THR B 1 34 ? -9.734 -25.766 -1.279 1 50.31 34 THR B CA 1
ATOM 1523 C C . THR B 1 34 ? -10.32 -27.094 -0.813 1 50.31 34 THR B C 1
ATOM 1525 O O . THR B 1 34 ? -9.922 -28.172 -1.293 1 50.31 34 THR B O 1
ATOM 1528 N N . ASN B 1 35 ? -10.219 -27.391 0.451 1 45.59 35 ASN B N 1
ATOM 1529 C CA . ASN B 1 35 ? -11.023 -28.594 0.612 1 45.59 35 ASN B CA 1
ATOM 1530 C C . ASN B 1 35 ? -12.477 -28.359 0.199 1 45.59 35 ASN B C 1
ATOM 1532 O O . ASN B 1 35 ? -13.234 -27.719 0.933 1 45.59 35 ASN B O 1
ATOM 1536 N N . VAL B 1 36 ? -12.672 -27.938 -0.926 1 43.47 36 VAL B N 1
ATOM 1537 C CA . VAL B 1 36 ? -14.047 -27.969 -1.41 1 43.47 36 VAL B CA 1
ATOM 1538 C C . VAL B 1 36 ? -14.703 -29.297 -1.037 1 43.47 36 VAL B C 1
ATOM 1540 O O . VAL B 1 36 ? -14.438 -30.312 -1.666 1 43.47 36 VAL B O 1
ATOM 1543 N N . ILE B 1 37 ? -14.555 -29.656 0.174 1 41.25 37 ILE B N 1
ATOM 1544 C CA . ILE B 1 37 ? -15.562 -30.703 0.368 1 41.25 37 ILE B CA 1
ATOM 1545 C C . ILE B 1 37 ? -16.953 -30.109 0.171 1 41.25 37 ILE B C 1
ATOM 1547 O O . ILE B 1 37 ? -17.328 -29.125 0.827 1 41.25 37 ILE B O 1
ATOM 1551 N N . SER B 1 38 ? -17.453 -30.094 -1.01 1 40 38 SER B N 1
ATOM 1552 C CA . SER B 1 38 ? -18.844 -29.859 -1.357 1 40 38 SER B CA 1
ATOM 1553 C C . SER B 1 38 ? -19.781 -30.422 -0.288 1 40 38 SER B C 1
ATOM 1555 O O . SER B 1 38 ? -19.891 -31.641 -0.128 1 40 38 SER B O 1
ATOM 1557 N N . GLU B 1 39 ? -19.594 -30 0.917 1 42.16 39 GLU B N 1
ATOM 1558 C CA . GLU B 1 39 ? -20.656 -30.547 1.756 1 42.16 39 GLU B CA 1
ATOM 1559 C C . GLU B 1 39 ? -22 -29.875 1.453 1 42.16 39 GLU B C 1
ATOM 1561 O O . GLU B 1 39 ? -22.062 -28.672 1.243 1 42.16 39 GLU B O 1
ATOM 1566 N N . SER B 1 40 ? -22.875 -30.516 0.796 1 42.94 40 SER B N 1
ATOM 1567 C CA . SER B 1 40 ? -24.281 -30.172 0.567 1 42.94 40 SER B CA 1
ATOM 1568 C C . SER B 1 40 ? -25.016 -29.953 1.884 1 42.94 40 SER B C 1
ATOM 1570 O O . SER B 1 40 ? -24.922 -30.781 2.799 1 42.94 40 SER B O 1
ATOM 1572 N N . ILE B 1 41 ? -25.062 -28.75 2.314 1 47.84 41 ILE B N 1
ATOM 1573 C CA . ILE B 1 41 ? -25.891 -28.609 3.5 1 47.84 41 ILE B CA 1
ATOM 1574 C C . ILE B 1 41 ? -27.359 -28.5 3.086 1 47.84 41 ILE B C 1
ATOM 1576 O O . ILE B 1 41 ? -27.703 -27.734 2.189 1 47.84 41 ILE B O 1
ATOM 1580 N N . ASN B 1 42 ? -28.094 -29.438 3.418 1 48.19 42 ASN B N 1
ATOM 1581 C CA . ASN B 1 42 ? -29.547 -29.484 3.225 1 48.19 42 ASN B CA 1
ATOM 1582 C C . ASN B 1 42 ? -30.281 -28.531 4.152 1 48.19 42 ASN B C 1
ATOM 1584 O O . ASN B 1 42 ? -30.109 -28.578 5.371 1 48.19 42 ASN B O 1
ATOM 1588 N N . ILE B 1 43 ? -30.484 -27.328 3.664 1 46.56 43 ILE B N 1
ATOM 1589 C CA . ILE B 1 43 ? -31.453 -26.578 4.449 1 46.56 43 ILE B CA 1
ATOM 1590 C C . ILE B 1 43 ? -32.844 -26.672 3.801 1 46.56 43 ILE B C 1
ATOM 1592 O O . ILE B 1 43 ? -33.094 -26.062 2.764 1 46.56 43 ILE B O 1
ATOM 1596 N N . GLY B 1 44 ? -33.812 -27.344 4.395 1 51.5 44 GLY B N 1
ATOM 1597 C CA . GLY B 1 44 ? -35.062 -27.812 3.82 1 51.5 44 GLY B CA 1
ATOM 1598 C C . GLY B 1 44 ? -34.875 -28.672 2.582 1 51.5 44 GLY B C 1
ATOM 1599 O O . GLY B 1 44 ? -34.125 -29.656 2.615 1 51.5 44 GLY B O 1
ATOM 1600 N N . ASP B 1 45 ? -35.625 -28.344 1.571 1 50.81 45 ASP B N 1
ATOM 1601 C CA . ASP B 1 45 ? -35.5 -29.016 0.276 1 50.81 45 ASP B CA 1
ATOM 1602 C C . ASP B 1 45 ? -34.344 -28.438 -0.545 1 50.81 45 ASP B C 1
ATOM 1604 O O . ASP B 1 45 ? -34.156 -28.828 -1.695 1 50.81 45 ASP B O 1
ATOM 1608 N N . LYS B 1 46 ? -33.875 -27.422 0.087 1 55.38 46 LYS B N 1
ATOM 1609 C CA . LYS B 1 46 ? -32.844 -26.766 -0.726 1 55.38 46 LYS B CA 1
ATOM 1610 C C . LYS B 1 46 ? -31.438 -27.172 -0.282 1 55.38 46 LYS B C 1
ATOM 1612 O O . LYS B 1 46 ? -31.141 -27.156 0.911 1 55.38 46 LYS B O 1
ATOM 1617 N N . VAL B 1 47 ? -30.578 -27.75 -1.09 1 48.53 47 VAL B N 1
ATOM 1618 C CA . VAL B 1 47 ? -29.188 -28.172 -0.898 1 48.53 47 VAL B CA 1
ATOM 1619 C C . VAL B 1 47 ? -28.25 -27 -1.175 1 48.53 47 VAL B C 1
ATOM 1621 O O . VAL B 1 47 ? -28.234 -26.453 -2.277 1 48.53 47 VAL B O 1
ATOM 1624 N N . ILE B 1 48 ? -27.906 -26.281 -0.11 1 49.34 48 ILE B N 1
ATOM 1625 C CA . ILE B 1 48 ? -26.891 -25.266 -0.335 1 49.34 48 ILE B CA 1
ATOM 1626 C C . ILE B 1 48 ? -25.516 -25.922 -0.498 1 49.34 48 ILE B C 1
ATOM 1628 O O . ILE B 1 48 ? -25.031 -26.578 0.425 1 49.34 48 ILE B O 1
ATOM 1632 N N . LYS B 1 49 ? -24.984 -26.094 -1.663 1 45.5 49 LYS B N 1
ATOM 1633 C CA . LYS B 1 49 ? -23.688 -26.609 -2.111 1 45.5 49 LYS B CA 1
ATO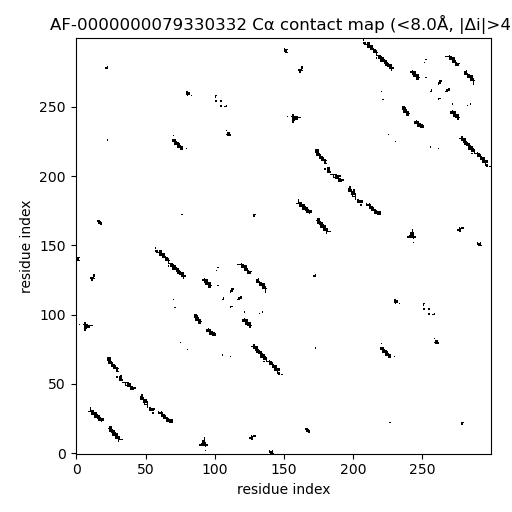M 1634 C C . LYS B 1 49 ? -22.625 -25.516 -2.043 1 45.5 49 LYS B C 1
ATOM 1636 O O . LYS B 1 49 ? -22.938 -24.328 -2.098 1 45.5 49 LYS B O 1
ATOM 1641 N N . ASN B 1 50 ? -21.391 -25.938 -1.617 1 44.91 50 ASN B N 1
ATOM 1642 C CA . ASN B 1 50 ? -20.141 -25.219 -1.802 1 44.91 50 ASN B CA 1
ATOM 1643 C C . ASN B 1 50 ? -19.875 -24.234 -0.659 1 44.91 50 ASN B C 1
ATOM 1645 O O . ASN B 1 50 ? -19.688 -23.031 -0.891 1 44.91 50 ASN B O 1
ATOM 1649 N N . VAL B 1 51 ? -20.281 -24.609 0.546 1 43.78 51 VAL B N 1
ATOM 1650 C CA . VAL B 1 51 ? -19.828 -23.75 1.639 1 43.78 51 VAL B CA 1
ATOM 1651 C C . VAL B 1 51 ? -18.359 -24.031 1.942 1 43.78 51 VAL B C 1
ATOM 1653 O O . VAL B 1 51 ? -17.969 -25.172 2.176 1 43.78 51 VAL B O 1
ATOM 1656 N N . HIS B 1 52 ? -17.438 -23.359 1.462 1 41.28 52 HIS B N 1
ATOM 1657 C CA . HIS B 1 52 ? -16 -23.5 1.685 1 41.28 52 HIS B CA 1
ATOM 1658 C C . HIS B 1 52 ? -15.602 -22.922 3.037 1 41.28 52 HIS B C 1
ATOM 1660 O O . HIS B 1 52 ? -15.898 -21.75 3.336 1 41.28 52 HIS B O 1
ATOM 1666 N N . SER B 1 53 ? -15.711 -23.688 4.043 1 43.06 53 SER B N 1
ATOM 1667 C CA . SER B 1 53 ? -15.062 -23.219 5.266 1 43.06 53 SER B CA 1
ATOM 1668 C C . SER B 1 53 ? -13.555 -23.078 5.074 1 43.06 53 SER B C 1
ATOM 1670 O O . SER B 1 53 ? -12.93 -23.922 4.422 1 43.06 53 SER B O 1
ATOM 1672 N N . ILE B 1 54 ? -12.984 -21.938 5.078 1 47.19 54 ILE B N 1
ATOM 1673 C CA . ILE B 1 54 ? -11.539 -21.734 5.066 1 47.19 54 ILE B CA 1
ATOM 1674 C C . ILE B 1 54 ? -10.914 -22.438 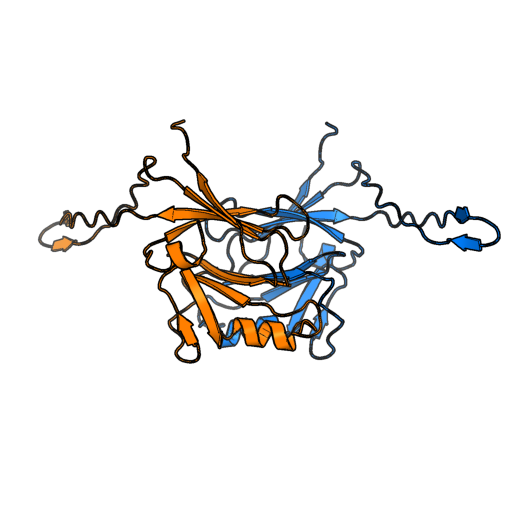6.262 1 47.19 54 ILE B C 1
ATOM 1676 O O . ILE B 1 54 ? -11.164 -22.078 7.41 1 47.19 54 ILE B O 1
ATOM 1680 N N . ASP B 1 55 ? -10.805 -23.719 6.316 1 49.78 55 ASP B N 1
ATOM 1681 C CA . ASP B 1 55 ? -10.031 -24.391 7.355 1 49.78 55 ASP B CA 1
ATOM 1682 C C . ASP B 1 55 ? -8.531 -24.141 7.176 1 49.78 55 ASP B C 1
ATOM 1684 O O . ASP B 1 55 ? -7.973 -24.438 6.117 1 49.78 55 ASP B O 1
ATOM 1688 N N . TYR B 1 56 ? -8.078 -23.203 7.969 1 50.25 56 TYR B N 1
ATOM 1689 C CA . TYR B 1 56 ? -6.633 -23.016 8.031 1 50.25 56 TYR B CA 1
ATOM 1690 C C . TYR B 1 56 ? -5.922 -24.297 8.414 1 50.25 56 TYR B C 1
ATOM 1692 O O . TYR B 1 56 ? -6.293 -24.953 9.398 1 50.25 56 TYR B O 1
ATOM 1700 N N . ASP B 1 57 ? -5.445 -24.953 7.562 1 56.59 57 ASP B N 1
ATOM 1701 C CA . ASP B 1 57 ? -4.598 -26.109 7.891 1 56.59 57 ASP B CA 1
ATOM 1702 C C . ASP B 1 57 ? -3.236 -25.641 8.406 1 56.59 57 ASP B C 1
ATOM 1704 O O . ASP B 1 57 ? -2.355 -25.281 7.625 1 56.59 57 ASP B O 1
ATOM 1708 N N . TYR B 1 58 ? -3.123 -25.438 9.695 1 57.59 58 TYR B N 1
ATOM 1709 C CA . TYR B 1 58 ? -1.897 -25 10.352 1 57.59 58 TYR B CA 1
ATOM 1710 C C . TYR B 1 58 ? -0.734 -25.922 10.008 1 57.59 58 TYR B C 1
ATOM 1712 O O . TYR B 1 58 ? 0.414 -25.641 10.359 1 57.59 58 TYR B O 1
ATOM 1720 N N . THR B 1 59 ? -1.057 -26.922 9.367 1 64.94 59 THR B N 1
ATOM 1721 C CA . THR B 1 59 ? 0.027 -27.812 8.961 1 64.94 59 THR B CA 1
ATOM 1722 C C . THR B 1 59 ? 0.68 -27.312 7.676 1 64.94 59 THR B C 1
ATOM 1724 O O . THR B 1 59 ? 1.771 -27.75 7.312 1 64.94 59 THR B O 1
ATOM 1727 N N . ILE B 1 60 ? 0.048 -26.359 7.18 1 76.62 60 ILE B N 1
ATOM 1728 C CA . ILE B 1 60 ? 0.6 -25.828 5.934 1 76.62 60 ILE B CA 1
ATOM 1729 C C . ILE B 1 60 ? 1.504 -24.641 6.23 1 76.62 60 ILE B C 1
ATOM 1731 O O . ILE B 1 60 ? 1.093 -23.688 6.91 1 76.62 60 ILE B O 1
ATOM 1735 N N . PRO B 1 61 ? 2.697 -24.734 5.863 1 87.5 61 PRO B N 1
ATOM 1736 C CA . PRO B 1 61 ? 3.643 -23.641 6.121 1 87.5 61 PRO B CA 1
ATOM 1737 C C . PRO B 1 61 ? 3.213 -22.328 5.484 1 87.5 61 PRO B C 1
ATOM 1739 O O . PRO B 1 61 ? 2.529 -22.328 4.457 1 87.5 61 PRO B O 1
ATOM 1742 N N . LEU B 1 62 ? 3.596 -21.281 6.137 1 93.62 62 LEU B N 1
ATOM 1743 C CA . LEU B 1 62 ? 3.404 -19.953 5.57 1 93.62 62 LEU B CA 1
ATOM 1744 C C . LEU B 1 62 ? 4.469 -19.641 4.523 1 93.62 62 LEU B C 1
ATOM 1746 O O . LEU B 1 62 ? 5.602 -20.109 4.629 1 93.62 62 LEU B O 1
ATOM 1750 N N . ILE B 1 63 ? 4.031 -18.906 3.553 1 96.44 63 ILE B N 1
ATOM 1751 C CA . ILE B 1 63 ? 4.992 -18.344 2.611 1 96.44 63 ILE B CA 1
ATOM 1752 C C . ILE B 1 63 ? 5.355 -16.922 3.037 1 96.44 63 ILE B C 1
ATOM 1754 O O . ILE B 1 63 ? 4.48 -16.078 3.199 1 96.44 63 ILE B O 1
ATOM 1758 N N . GLN B 1 64 ? 6.629 -16.703 3.254 1 97.81 64 GLN B N 1
ATOM 1759 C CA . GLN B 1 64 ? 7.098 -15.352 3.576 1 97.81 64 GLN B CA 1
ATOM 1760 C C . GLN B 1 64 ? 7.871 -14.75 2.408 1 97.81 64 GLN B C 1
ATOM 1762 O O . GLN B 1 64 ? 8.75 -15.398 1.838 1 97.81 64 GLN B O 1
ATOM 1767 N N . ILE B 1 65 ? 7.559 -13.57 2.057 1 98.75 65 ILE B N 1
ATOM 1768 C CA . ILE B 1 65 ? 8.25 -12.82 1.01 1 98.75 65 ILE B CA 1
ATOM 1769 C C . ILE B 1 65 ? 8.781 -11.508 1.576 1 98.75 65 ILE B C 1
ATOM 1771 O O . ILE B 1 65 ? 8.016 -10.695 2.105 1 98.75 65 ILE B O 1
ATOM 1775 N N . ASP B 1 66 ? 10.086 -11.258 1.401 1 98.75 66 ASP B N 1
ATOM 1776 C CA . ASP B 1 66 ? 10.734 -10.047 1.881 1 98.75 66 ASP B CA 1
ATOM 1777 C C . ASP B 1 66 ? 11.266 -9.211 0.718 1 98.75 66 ASP B C 1
ATOM 1779 O O . ASP B 1 66 ? 12.062 -9.695 -0.089 1 98.75 66 ASP B O 1
ATOM 1783 N N . PHE B 1 67 ? 10.828 -8.047 0.654 1 98.69 67 PHE B N 1
ATOM 1784 C CA . PHE B 1 67 ? 11.445 -7.043 -0.195 1 98.69 67 PHE B CA 1
ATOM 1785 C C . PHE B 1 67 ? 12.32 -6.102 0.63 1 98.69 67 PHE B C 1
ATOM 1787 O O . PHE B 1 67 ? 11.805 -5.289 1.402 1 98.69 67 PHE B O 1
ATOM 1794 N N . GLU B 1 68 ? 13.508 -6.168 0.458 1 97.56 68 GLU B N 1
ATOM 1795 C CA . GLU B 1 68 ? 14.438 -5.387 1.271 1 97.56 68 GLU B CA 1
ATOM 1796 C C . GLU B 1 68 ? 14.336 -3.9 0.948 1 97.56 68 GLU B C 1
ATOM 1798 O O . GLU B 1 68 ? 14.781 -3.059 1.732 1 97.56 68 GLU B O 1
ATOM 1803 N N . SER B 1 69 ? 13.93 -3.6 -0.21 1 96.88 69 SER B N 1
ATOM 1804 C CA . SER B 1 69 ? 13.625 -2.248 -0.665 1 96.88 69 SER B CA 1
ATOM 1805 C C . SER B 1 69 ? 12.523 -2.254 -1.719 1 96.88 69 SER B C 1
ATOM 1807 O O . SER B 1 69 ? 12.211 -3.301 -2.291 1 96.88 69 SER B O 1
ATOM 1809 N N . TYR B 1 70 ? 11.922 -1.13 -1.881 1 98.62 70 TYR B N 1
ATOM 1810 C CA . TYR B 1 70 ? 10.891 -0.976 -2.9 1 98.62 70 TYR B CA 1
ATOM 1811 C C . TYR B 1 70 ? 10.797 0.471 -3.367 1 98.62 70 TYR B C 1
ATOM 1813 O O . TYR B 1 70 ? 11.203 1.389 -2.652 1 98.62 70 TYR B O 1
ATOM 1821 N N . ILE B 1 71 ? 10.305 0.571 -4.57 1 98.69 71 ILE B N 1
ATOM 1822 C CA . ILE B 1 71 ? 9.898 1.891 -5.043 1 98.69 71 ILE B CA 1
ATOM 1823 C C . ILE B 1 71 ? 8.523 2.244 -4.477 1 98.69 71 ILE B C 1
ATOM 1825 O O . ILE B 1 71 ? 8.297 3.371 -4.031 1 98.69 71 ILE B O 1
ATOM 1829 N N . GLY B 1 72 ? 7.703 1.302 -4.484 1 98.81 72 GLY B N 1
ATOM 1830 C CA . GLY B 1 72 ? 6.379 1.446 -3.9 1 98.81 72 GLY B CA 1
ATOM 1831 C C . GLY B 1 72 ? 5.586 0.152 -3.891 1 98.81 72 GLY B C 1
ATOM 1832 O O . GLY B 1 72 ? 5.969 -0.82 -4.547 1 98.81 72 GLY B O 1
ATOM 1833 N N . TYR B 1 73 ? 4.484 0.167 -3.111 1 98.94 73 TYR B N 1
ATOM 1834 C CA . TYR B 1 73 ? 3.527 -0.934 -3.158 1 98.94 73 TYR B CA 1
ATOM 1835 C C . TYR B 1 73 ? 2.113 -0.439 -2.881 1 98.94 73 TYR B C 1
ATOM 1837 O O . TYR B 1 73 ? 1.926 0.646 -2.328 1 98.94 73 TYR B O 1
ATOM 1845 N N . SER B 1 74 ? 1.206 -1.205 -3.275 1 98.81 74 SER B N 1
ATOM 1846 C CA . SER B 1 74 ? -0.213 -0.898 -3.129 1 98.81 74 SER B CA 1
ATOM 1847 C C . SER B 1 74 ? -0.998 -2.119 -2.66 1 98.81 74 SER B C 1
ATOM 1849 O O . SER B 1 74 ? -0.715 -3.244 -3.08 1 98.81 74 SER B O 1
ATOM 1851 N N . ILE B 1 75 ? -1.894 -1.879 -1.777 1 98.88 75 ILE B N 1
ATOM 1852 C CA . ILE B 1 75 ? -2.855 -2.879 -1.324 1 98.88 75 ILE B CA 1
ATOM 1853 C C . ILE B 1 75 ? -4.273 -2.424 -1.664 1 98.88 75 ILE B C 1
ATOM 1855 O O . ILE B 1 75 ? -4.715 -1.362 -1.217 1 98.88 75 ILE B O 1
ATOM 1859 N N . LEU B 1 76 ? -4.934 -3.164 -2.49 1 98.81 76 LEU B N 1
ATOM 1860 C CA . LEU B 1 76 ? -6.34 -2.91 -2.793 1 98.81 76 LEU B CA 1
ATOM 1861 C C . LEU B 1 76 ? -7.234 -3.955 -2.133 1 98.81 76 LEU B C 1
ATOM 1863 O O . LEU B 1 76 ? -6.875 -5.133 -2.064 1 98.81 76 LEU B O 1
ATOM 1867 N N . ASN B 1 77 ? -8.367 -3.512 -1.631 1 98.5 77 ASN B N 1
ATOM 1868 C CA . ASN B 1 77 ? -9.43 -4.441 -1.264 1 98.5 77 ASN B CA 1
ATOM 1869 C C . ASN B 1 77 ? -9.969 -5.188 -2.482 1 98.5 77 ASN B C 1
ATOM 1871 O O . ASN B 1 77 ? -10.508 -4.57 -3.402 1 98.5 77 ASN B O 1
ATOM 1875 N N . GLU B 1 78 ? -9.797 -6.438 -2.508 1 97.88 78 GLU B N 1
ATOM 1876 C CA . GLU B 1 78 ? -10.133 -7.27 -3.658 1 97.88 78 GLU B CA 1
ATOM 1877 C C . GLU B 1 78 ? -11.602 -7.105 -4.051 1 97.88 78 GLU B C 1
ATOM 1879 O O . GLU B 1 78 ? -11.953 -7.219 -5.227 1 97.88 78 GLU B O 1
ATOM 1884 N N . SER B 1 79 ? -12.438 -6.805 -3.096 1 96.75 79 SER B N 1
ATOM 1885 C CA . SER B 1 79 ? -13.875 -6.715 -3.346 1 96.75 79 SER B CA 1
ATOM 1886 C C . SER B 1 79 ? -14.195 -5.586 -4.316 1 96.75 79 SER B C 1
ATOM 1888 O O . SER B 1 79 ? -15.297 -5.535 -4.871 1 96.75 79 SER B O 1
ATOM 1890 N N . PHE B 1 80 ? -13.234 -4.703 -4.57 1 97.88 80 PHE B N 1
ATOM 1891 C CA . PHE B 1 80 ? -13.492 -3.57 -5.453 1 97.88 80 PHE B CA 1
ATOM 1892 C C . PHE B 1 80 ? -12.742 -3.732 -6.77 1 97.88 80 PHE B C 1
ATOM 1894 O O . PHE B 1 80 ? -12.641 -2.785 -7.551 1 97.88 80 PHE B O 1
ATOM 1901 N N . THR B 1 81 ? -12.211 -4.848 -7 1 97.5 81 THR B N 1
ATOM 1902 C CA . THR B 1 81 ? -11.406 -5.055 -8.203 1 97.5 81 THR B CA 1
ATOM 1903 C C . THR B 1 81 ? -12.016 -6.145 -9.078 1 97.5 81 THR B C 1
ATOM 1905 O O . THR B 1 81 ? -12.836 -6.938 -8.609 1 97.5 81 THR B O 1
ATOM 1908 N N . SER B 1 82 ? -11.602 -6.113 -10.336 1 94.38 82 SER B N 1
ATOM 1909 C CA . SER B 1 82 ? -11.953 -7.141 -11.305 1 94.38 82 SER B CA 1
ATOM 1910 C C . SER B 1 82 ? -10.828 -7.363 -12.305 1 94.38 82 SER B C 1
ATOM 1912 O O . SER B 1 82 ? -9.82 -6.645 -12.289 1 94.38 82 SER B O 1
ATOM 1914 N N . MET B 1 83 ? -11.016 -8.375 -13.07 1 91.75 83 MET B N 1
ATOM 1915 C CA . MET B 1 83 ? -10.031 -8.641 -14.117 1 91.75 83 MET B CA 1
ATOM 1916 C C . MET B 1 83 ? -9.898 -7.449 -15.055 1 91.75 83 MET B C 1
ATOM 1918 O O . MET B 1 83 ? -10.898 -6.859 -15.461 1 91.75 83 MET B O 1
ATOM 1922 N N . ASP B 1 84 ? -8.727 -7.086 -15.297 1 94.69 84 ASP B N 1
ATOM 1923 C CA . ASP B 1 84 ? -8.422 -5.961 -16.172 1 94.69 84 ASP B CA 1
ATOM 1924 C C . ASP B 1 84 ? -7.656 -6.422 -17.422 1 94.69 84 ASP B C 1
ATOM 1926 O O . ASP B 1 84 ? -6.477 -6.766 -17.328 1 94.69 84 ASP B O 1
ATOM 1930 N N . HIS B 1 85 ? -8.164 -6.309 -18.562 1 94.88 85 HIS B N 1
ATOM 1931 C CA . HIS B 1 85 ? -7.59 -6.812 -19.797 1 94.88 85 HIS B CA 1
ATOM 1932 C C . HIS B 1 85 ? -6.434 -5.938 -20.266 1 94.88 85 HIS B C 1
ATOM 1934 O O . HIS B 1 85 ? -5.676 -6.324 -21.156 1 94.88 85 HIS B O 1
ATOM 1940 N N . TYR B 1 86 ? -6.402 -4.781 -19.719 1 97.62 86 TYR B N 1
ATOM 1941 C CA . TYR B 1 86 ? -5.293 -3.881 -20.016 1 97.62 86 TYR B CA 1
ATOM 1942 C C . TYR B 1 86 ? -3.971 -4.477 -19.547 1 97.62 86 TYR B C 1
ATOM 1944 O O . TYR B 1 86 ? -2.922 -4.211 -20.141 1 97.62 86 TYR B O 1
ATOM 1952 N N . GLU B 1 87 ? -4.109 -5.293 -18.562 1 97.94 87 GLU B N 1
ATOM 1953 C CA . GLU B 1 87 ? -2.898 -5.746 -17.891 1 97.94 87 GLU B CA 1
ATOM 1954 C C . GLU B 1 87 ? -2.303 -6.969 -18.578 1 97.94 87 GLU B C 1
ATOM 1956 O O . GLU B 1 87 ? -3.037 -7.824 -19.078 1 97.94 87 GLU B O 1
ATOM 1961 N N . GLU B 1 88 ? -0.958 -6.973 -18.625 1 98.69 88 GLU B N 1
ATOM 1962 C CA . GLU B 1 88 ? -0.19 -8.094 -19.156 1 98.69 88 GLU B CA 1
ATOM 1963 C C . GLU B 1 88 ? 0.749 -8.672 -18.109 1 98.69 88 GLU B C 1
ATOM 1965 O O . GLU B 1 88 ? 1.612 -7.965 -17.578 1 98.69 88 GLU B O 1
ATOM 1970 N N . PHE B 1 89 ? 0.554 -9.938 -17.906 1 98.44 89 PHE B N 1
ATOM 1971 C CA . PHE B 1 89 ? 1.337 -10.555 -16.844 1 98.44 89 PHE B CA 1
ATOM 1972 C C . PHE B 1 89 ? 1.474 -12.055 -17.062 1 98.44 89 PHE B C 1
ATOM 1974 O O . PHE B 1 89 ? 0.802 -12.625 -17.938 1 98.44 89 PHE B O 1
ATOM 1981 N N . GLU B 1 90 ? 2.381 -12.633 -16.281 1 98.38 90 GLU B N 1
ATOM 1982 C CA . GLU B 1 90 ? 2.516 -14.086 -16.141 1 98.38 90 GLU B CA 1
ATOM 1983 C C . GLU B 1 90 ? 2.23 -14.531 -14.711 1 98.38 90 GLU B C 1
ATOM 1985 O O . GLU B 1 90 ? 2.531 -13.805 -13.758 1 98.38 90 GLU B O 1
ATOM 1990 N N . GLY B 1 91 ? 1.645 -15.766 -14.602 1 98.12 91 GLY B N 1
ATOM 1991 C CA . GLY B 1 91 ? 1.375 -16.312 -13.281 1 98.12 91 GLY B CA 1
ATOM 1992 C C . GLY B 1 91 ? -0.101 -16.328 -12.93 1 98.12 91 GLY B C 1
ATOM 1993 O O . GLY B 1 91 ? -0.929 -15.82 -13.688 1 98.12 91 GLY B O 1
ATOM 1994 N N . LYS B 1 92 ? -0.387 -16.922 -11.812 1 97.25 92 LYS B N 1
ATOM 1995 C CA . LYS B 1 92 ? -1.757 -17 -11.312 1 97.25 92 LYS B CA 1
ATOM 1996 C C . LYS B 1 92 ? -1.958 -16.062 -10.117 1 97.25 92 LYS B C 1
ATOM 1998 O O . LYS B 1 92 ? -2.027 -14.836 -10.289 1 97.25 92 LYS B O 1
ATOM 2003 N N . ALA B 1 93 ? -1.769 -16.562 -8.898 1 97.62 93 ALA B N 1
ATOM 2004 C CA . ALA B 1 93 ? -1.904 -15.68 -7.738 1 97.62 93 ALA B CA 1
ATOM 2005 C C . ALA B 1 93 ? -0.676 -14.789 -7.582 1 97.62 93 ALA B C 1
ATOM 2007 O O . ALA B 1 93 ? -0.788 -13.633 -7.168 1 97.62 93 ALA B O 1
ATOM 2008 N N . PHE B 1 94 ? 0.452 -15.398 -7.871 1 98.56 94 PHE B N 1
ATOM 2009 C CA . PHE B 1 94 ? 1.707 -14.656 -7.906 1 98.56 94 PHE B CA 1
ATOM 2010 C C . PHE B 1 94 ? 2.1 -14.328 -9.344 1 98.56 94 PHE B C 1
ATOM 2012 O O . PHE B 1 94 ? 2.34 -15.227 -10.148 1 98.56 94 PHE B O 1
ATOM 2019 N N . ARG B 1 95 ? 2.244 -12.969 -9.555 1 98.69 95 ARG B N 1
ATOM 2020 C CA . ARG B 1 95 ? 2.381 -12.531 -10.938 1 98.69 95 ARG B CA 1
ATOM 2021 C C . ARG B 1 95 ? 3.586 -11.609 -11.102 1 98.69 95 ARG B C 1
ATOM 2023 O O . ARG B 1 95 ? 3.973 -10.906 -10.164 1 98.69 95 ARG B O 1
ATOM 2030 N N . ILE B 1 96 ? 4.094 -11.641 -12.258 1 98.75 96 ILE B N 1
ATOM 2031 C CA . ILE B 1 96 ? 5.016 -10.609 -12.711 1 98.75 96 ILE B CA 1
ATOM 2032 C C . ILE B 1 96 ? 4.41 -9.867 -13.898 1 98.75 96 ILE B C 1
ATOM 2034 O O . ILE B 1 96 ? 4.059 -10.477 -14.906 1 98.75 96 ILE B O 1
ATOM 2038 N N . TYR B 1 97 ? 4.348 -8.586 -13.812 1 98.69 97 TYR B N 1
ATOM 2039 C CA . TYR B 1 97 ? 3.652 -7.781 -14.812 1 98.69 97 TYR B CA 1
ATOM 2040 C C . TYR B 1 97 ? 4.641 -7.156 -15.789 1 98.69 97 TYR B C 1
ATOM 2042 O O . TYR B 1 97 ? 5.711 -6.691 -15.391 1 98.69 97 TYR B O 1
ATOM 2050 N N . ARG B 1 98 ? 4.199 -7.117 -16.953 1 98.12 98 ARG B N 1
ATOM 2051 C CA . ARG B 1 98 ? 4.887 -6.34 -17.969 1 98.12 98 ARG B CA 1
ATOM 2052 C C . ARG B 1 98 ? 4.199 -4.996 -18.203 1 98.12 98 ARG B C 1
ATOM 2054 O O . ARG B 1 98 ? 4.855 -4.004 -18.531 1 98.12 98 ARG B O 1
ATOM 2061 N N . LYS B 1 99 ? 2.906 -5.035 -18.109 1 98.25 99 LYS B N 1
ATOM 2062 C CA . LYS B 1 99 ? 2.043 -3.867 -18.234 1 98.25 99 LYS B CA 1
ATOM 2063 C C . LYS B 1 99 ? 0.927 -3.889 -17.203 1 98.25 99 LYS B C 1
ATOM 2065 O O . LYS B 1 99 ? 0.234 -4.895 -17.047 1 98.25 99 LYS B O 1
ATOM 2070 N N . SER B 1 100 ? 0.772 -2.756 -16.516 1 98.31 100 SER B N 1
ATOM 2071 C CA . SER B 1 100 ? -0.26 -2.715 -15.484 1 98.31 100 SER B CA 1
ATOM 2072 C C . SER B 1 100 ? -0.637 -1.28 -15.133 1 98.31 100 SER B C 1
ATOM 2074 O O . SER B 1 100 ? 0.119 -0.348 -15.414 1 98.31 100 SER B O 1
ATOM 2076 N N . ARG B 1 101 ? -1.789 -1.119 -14.555 1 98.06 101 ARG B N 1
ATOM 2077 C CA . ARG B 1 101 ? -2.219 0.185 -14.062 1 98.06 101 ARG B CA 1
ATOM 2078 C C . ARG B 1 101 ? -1.277 0.699 -12.977 1 98.06 101 ARG B C 1
ATOM 2080 O O . ARG B 1 101 ? -0.996 1.896 -12.914 1 98.06 101 ARG B O 1
ATOM 2087 N N . TYR B 1 102 ? -0.753 -0.214 -12.172 1 98.62 102 TYR B N 1
ATOM 2088 C CA . TYR B 1 102 ? 0.126 0.215 -11.086 1 98.62 102 TYR B CA 1
ATOM 2089 C C . TYR B 1 102 ? 1.461 0.708 -11.633 1 98.62 102 TYR B C 1
ATOM 2091 O O . TYR B 1 102 ? 2.023 1.682 -11.133 1 98.62 102 TYR B O 1
ATOM 2099 N N . LEU B 1 103 ? 1.952 0.053 -12.609 1 98.31 103 LEU B N 1
ATOM 2100 C CA . LEU B 1 103 ? 3.164 0.547 -13.25 1 98.31 103 LEU B CA 1
ATOM 2101 C C . LEU B 1 103 ? 2.943 1.942 -13.828 1 98.31 103 LEU B C 1
ATOM 2103 O O . LEU B 1 103 ? 3.82 2.803 -13.734 1 98.31 103 LEU B O 1
ATOM 2107 N N . ASP B 1 104 ? 1.835 2.133 -14.461 1 98.06 104 ASP B N 1
ATOM 2108 C CA . ASP B 1 104 ? 1.505 3.465 -14.961 1 98.06 104 ASP B CA 1
ATOM 2109 C C . ASP B 1 104 ? 1.518 4.492 -13.828 1 98.06 104 ASP B C 1
ATOM 2111 O O . ASP B 1 104 ? 2.049 5.594 -13.992 1 98.06 104 ASP B O 1
ATOM 2115 N N . PHE B 1 105 ? 0.945 4.152 -12.766 1 98.25 105 PHE B N 1
ATOM 2116 C CA . PHE B 1 105 ? 0.9 5.023 -11.602 1 98.25 105 PHE B CA 1
ATOM 2117 C C . PHE B 1 105 ? 2.307 5.348 -11.109 1 98.25 105 PHE B C 1
ATOM 2119 O O . PHE B 1 105 ? 2.617 6.504 -10.812 1 98.25 105 PHE B O 1
ATOM 2126 N N . ILE B 1 106 ? 3.146 4.332 -11.008 1 98.38 106 ILE B N 1
ATOM 2127 C CA . ILE B 1 106 ? 4.523 4.516 -10.555 1 98.38 106 ILE B CA 1
ATOM 2128 C C . ILE B 1 106 ? 5.254 5.457 -11.508 1 98.38 106 ILE B C 1
ATOM 2130 O O . ILE B 1 106 ? 5.984 6.352 -11.07 1 98.38 106 ILE B O 1
ATOM 2134 N N . LYS B 1 107 ? 5.039 5.266 -12.719 1 96.75 107 LYS B N 1
ATOM 2135 C CA . LYS B 1 107 ? 5.719 6.062 -13.742 1 96.75 107 LYS B CA 1
ATOM 2136 C C . LYS B 1 107 ? 5.367 7.539 -13.609 1 96.75 107 LYS B C 1
ATOM 2138 O O . LYS B 1 107 ? 6.223 8.406 -13.789 1 96.75 107 LYS B O 1
ATOM 2143 N N . VAL B 1 108 ? 4.172 7.809 -13.312 1 96.38 108 VAL B N 1
ATOM 2144 C CA . VAL B 1 108 ? 3.734 9.203 -13.281 1 96.38 108 VAL B CA 1
ATOM 2145 C C . VAL B 1 108 ? 3.883 9.75 -11.867 1 96.38 108 VAL B C 1
ATOM 2147 O O . VAL B 1 108 ? 4.137 10.945 -11.68 1 96.38 108 VAL B O 1
ATOM 2150 N N . GLY B 1 109 ? 3.77 8.883 -10.883 1 96.12 109 GLY B N 1
ATOM 2151 C CA . GLY B 1 109 ? 3.762 9.32 -9.5 1 96.12 109 GLY B CA 1
ATOM 2152 C C . GLY B 1 109 ? 5.148 9.406 -8.891 1 96.12 109 GLY B C 1
ATOM 2153 O O . GLY B 1 109 ? 5.316 9.93 -7.789 1 96.12 109 GLY B O 1
ATOM 2154 N N . THR B 1 110 ? 6.125 8.828 -9.516 1 97.94 110 THR B N 1
ATOM 2155 C CA . THR B 1 110 ? 7.512 8.859 -9.062 1 97.94 110 THR B CA 1
ATOM 2156 C C . THR B 1 110 ? 8.445 9.242 -10.211 1 97.94 110 THR B C 1
ATOM 2158 O O . THR B 1 110 ? 8.016 9.328 -11.367 1 97.94 110 THR B O 1
ATOM 2161 N N . PHE B 1 111 ? 9.688 9.461 -9.82 1 96.94 111 PHE B N 1
ATOM 2162 C CA . PHE B 1 111 ? 10.664 9.719 -10.875 1 96.94 111 PHE B CA 1
ATOM 2163 C C . PHE B 1 111 ? 11.555 8.5 -11.094 1 96.94 111 PHE B C 1
ATOM 2165 O O . PHE B 1 111 ? 12.594 8.594 -11.75 1 96.94 111 PHE B O 1
ATOM 2172 N N . ALA B 1 112 ? 11.172 7.418 -10.477 1 96.88 112 ALA B N 1
ATOM 2173 C CA . ALA B 1 112 ? 11.93 6.184 -10.68 1 96.88 112 ALA B CA 1
ATOM 2174 C C . ALA B 1 112 ? 11.961 5.793 -12.148 1 96.88 112 ALA B C 1
ATOM 2176 O O . ALA B 1 112 ? 10.953 5.902 -12.852 1 96.88 112 ALA B O 1
ATOM 2177 N N . SER B 1 113 ? 13.094 5.312 -12.562 1 95.38 113 SER B N 1
ATOM 2178 C CA . SER B 1 113 ? 13.32 4.891 -13.938 1 95.38 113 SER B CA 1
ATOM 2179 C C . SER B 1 113 ? 14.391 3.811 -14.016 1 95.38 113 SER B C 1
ATOM 2181 O O . SER B 1 113 ? 14.953 3.41 -12.992 1 95.38 113 SER B O 1
ATOM 2183 N N . GLU B 1 114 ? 14.523 3.35 -15.188 1 93.5 114 GLU B N 1
ATOM 2184 C CA . GLU B 1 114 ? 15.57 2.359 -15.391 1 93.5 114 GLU B CA 1
ATOM 2185 C C . GLU B 1 114 ? 16.953 2.945 -15.078 1 93.5 114 GLU B C 1
ATOM 2187 O O . GLU B 1 114 ? 17.875 2.213 -14.742 1 93.5 114 GLU B O 1
ATOM 2192 N N . ASP B 1 115 ? 17.078 4.258 -15.258 1 94.62 115 ASP B N 1
ATOM 2193 C CA . ASP B 1 115 ? 18.344 4.934 -14.977 1 94.62 115 ASP B CA 1
ATOM 2194 C C . ASP B 1 115 ? 18.547 5.098 -13.477 1 94.62 115 ASP B C 1
ATOM 2196 O O . ASP B 1 115 ? 19.672 5.016 -12.992 1 94.62 115 ASP B O 1
ATOM 2200 N N . TYR B 1 116 ? 17.547 5.363 -12.836 1 93.81 116 TYR B N 1
ATOM 2201 C CA . TYR B 1 116 ? 17.562 5.5 -11.383 1 93.81 116 TYR 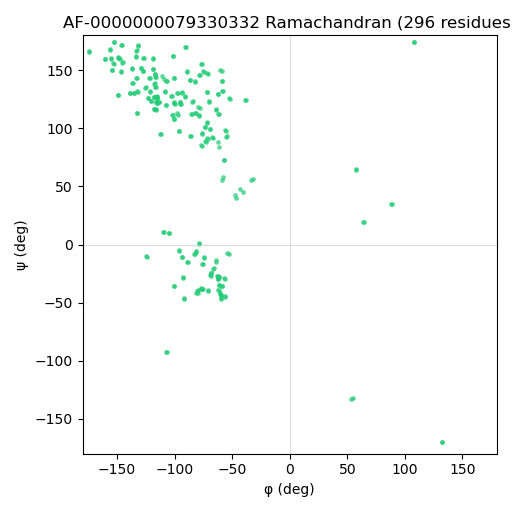B CA 1
ATOM 2202 C C . TYR B 1 116 ? 16.219 5.082 -10.789 1 93.81 116 TYR B C 1
ATOM 2204 O O . TYR B 1 116 ? 15.18 5.641 -11.141 1 93.81 116 TYR B O 1
ATOM 2212 N N . PRO B 1 117 ? 16.281 4.23 -9.836 1 95.75 117 PRO B N 1
ATOM 2213 C CA . PRO B 1 117 ? 17.391 3.549 -9.164 1 95.75 117 PRO B CA 1
ATOM 2214 C C . PRO B 1 117 ? 17.938 2.377 -9.977 1 95.75 117 PRO B C 1
ATOM 2216 O O . PRO B 1 117 ? 18.906 1.736 -9.562 1 95.75 117 PRO B O 1
ATOM 2219 N N . GLY B 1 118 ? 17.391 2.098 -11.18 1 95.12 118 GLY B N 1
ATOM 2220 C CA . GLY B 1 118 ? 17.703 0.965 -12.039 1 95.12 118 GLY B CA 1
ATOM 2221 C C . GLY B 1 118 ? 16.453 0.254 -12.547 1 95.12 118 GLY B C 1
ATOM 2222 O O . GLY B 1 118 ? 15.336 0.718 -12.328 1 95.12 118 GLY B O 1
ATOM 2223 N N . THR B 1 119 ? 16.766 -0.893 -13.141 1 96.5 119 THR B N 1
ATOM 2224 C CA . THR B 1 119 ? 15.648 -1.678 -13.664 1 96.5 119 THR B CA 1
ATOM 2225 C C . THR B 1 119 ? 14.844 -2.299 -12.531 1 96.5 119 THR B C 1
ATOM 2227 O O . THR B 1 119 ? 15.414 -2.834 -11.578 1 96.5 119 THR B O 1
ATOM 2230 N N . PHE B 1 120 ? 13.539 -2.111 -12.633 1 97.75 120 PHE B N 1
ATOM 2231 C CA . PHE B 1 120 ? 12.672 -2.662 -11.594 1 97.75 120 PHE B CA 1
ATOM 2232 C C . PHE B 1 120 ? 11.578 -3.523 -12.211 1 97.75 120 PHE B C 1
ATOM 2234 O O . PHE B 1 120 ? 11.328 -3.461 -13.414 1 97.75 120 PHE B O 1
ATOM 2241 N N . LYS B 1 121 ? 11.031 -4.355 -11.383 1 98.25 121 LYS B N 1
ATOM 2242 C CA . LYS B 1 121 ? 9.945 -5.258 -11.766 1 98.25 121 LYS B CA 1
ATOM 2243 C C . LYS B 1 121 ? 8.688 -4.977 -10.953 1 98.25 121 LYS B C 1
ATOM 2245 O O . LYS B 1 121 ? 8.766 -4.461 -9.836 1 98.25 121 LYS B O 1
ATOM 2250 N N . HIS B 1 122 ? 7.574 -5.254 -11.562 1 98.81 122 HIS B N 1
ATOM 2251 C CA . HIS B 1 122 ? 6.289 -5.207 -10.875 1 98.81 122 HIS B CA 1
ATOM 2252 C C . HIS B 1 122 ? 5.828 -6.605 -10.477 1 98.81 122 HIS B C 1
ATOM 2254 O O . HIS B 1 122 ? 5.473 -7.418 -11.336 1 98.81 122 HIS B O 1
ATOM 2260 N N . TYR B 1 123 ? 5.883 -6.883 -9.211 1 98.88 123 TYR B N 1
ATOM 2261 C CA . TYR B 1 123 ? 5.363 -8.109 -8.617 1 98.88 123 TYR B CA 1
ATOM 2262 C C . TYR B 1 123 ? 3.916 -7.938 -8.18 1 98.88 123 TYR B C 1
ATOM 2264 O O . TYR B 1 123 ? 3.58 -6.961 -7.504 1 98.88 123 TYR B O 1
ATOM 2272 N N . GLY B 1 124 ? 3.119 -8.812 -8.625 1 98.75 124 GLY B N 1
ATOM 2273 C CA . GLY B 1 124 ? 1.73 -8.805 -8.188 1 98.75 124 GLY B CA 1
ATOM 2274 C C . GLY B 1 124 ? 1.34 -10.055 -7.422 1 98.75 124 GLY B C 1
ATOM 2275 O O . GLY B 1 124 ? 1.817 -11.148 -7.723 1 98.75 124 GLY B O 1
ATOM 2276 N N . ILE B 1 125 ? 0.511 -9.898 -6.465 1 98.75 125 ILE B N 1
ATOM 2277 C CA . ILE B 1 125 ? -0.039 -11.016 -5.703 1 98.75 125 ILE B CA 1
ATOM 2278 C C . ILE B 1 125 ? -1.553 -10.852 -5.574 1 98.75 125 ILE B C 1
ATOM 2280 O O . ILE B 1 125 ? -2.031 -9.938 -4.902 1 98.75 125 ILE B O 1
ATOM 2284 N N . VAL B 1 126 ? -2.223 -11.727 -6.191 1 98.19 126 VAL B N 1
ATOM 2285 C CA . VAL B 1 126 ? -3.682 -11.727 -6.172 1 98.19 126 VAL B CA 1
ATOM 2286 C C . VAL B 1 126 ? -4.188 -12.68 -5.09 1 98.19 126 VAL B C 1
ATOM 2288 O O . VAL B 1 126 ? -4.262 -13.891 -5.309 1 98.19 126 VAL B O 1
ATOM 2291 N N . CYS B 1 127 ? -4.52 -12.117 -3.936 1 97.38 127 CYS B N 1
ATOM 2292 C CA . CYS B 1 127 ? -5.09 -12.891 -2.84 1 97.38 127 CYS B CA 1
ATOM 2293 C C . CYS B 1 127 ? -6.613 -12.914 -2.918 1 97.38 127 CYS B C 1
ATOM 2295 O O . CYS B 1 127 ? -7.207 -12.148 -3.68 1 97.38 127 CYS B O 1
ATOM 2297 N N . LEU B 1 128 ? -7.203 -13.734 -2.117 1 95.12 128 LEU B N 1
ATOM 2298 C CA . LEU B 1 128 ? -8.656 -13.844 -2.119 1 95.12 128 LEU B CA 1
ATOM 2299 C C . LEU B 1 128 ? -9.305 -12.57 -1.579 1 95.12 128 LEU B C 1
ATOM 2301 O O . LEU B 1 128 ? -10.406 -12.211 -1.983 1 95.12 128 LEU B O 1
ATOM 2305 N N . ASN B 1 129 ? -8.539 -11.789 -0.728 1 96.81 129 ASN B N 1
ATOM 2306 C CA . ASN B 1 129 ? -9.148 -10.609 -0.125 1 96.81 129 ASN B CA 1
ATOM 2307 C C . ASN B 1 129 ? -8.344 -9.352 -0.417 1 96.81 129 ASN B C 1
ATOM 2309 O O . ASN B 1 129 ? -8.789 -8.242 -0.12 1 96.81 129 ASN B O 1
ATOM 2313 N N . HIS B 1 130 ? -7.164 -9.469 -0.966 1 98.38 130 HIS B N 1
ATOM 2314 C CA . HIS B 1 130 ? -6.27 -8.352 -1.248 1 98.38 130 HIS B CA 1
ATOM 2315 C C . HIS B 1 130 ? -5.688 -8.453 -2.654 1 98.38 130 HIS B C 1
ATOM 2317 O O . HIS B 1 130 ? -5.398 -9.555 -3.135 1 98.38 130 HIS B O 1
ATOM 2323 N N . ILE B 1 131 ? -5.52 -7.395 -3.311 1 98.75 131 ILE B N 1
ATOM 2324 C CA . ILE B 1 131 ? -4.645 -7.266 -4.469 1 98.75 131 ILE B CA 1
ATOM 2325 C C . ILE B 1 131 ? -3.406 -6.457 -4.094 1 98.75 131 ILE B C 1
ATOM 2327 O O . ILE B 1 131 ? -3.512 -5.293 -3.705 1 98.75 131 ILE B O 1
ATOM 2331 N N . ILE B 1 132 ? -2.27 -7.07 -4.238 1 98.88 132 ILE B N 1
ATOM 2332 C CA . ILE B 1 132 ? -1.029 -6.449 -3.789 1 98.88 132 ILE B CA 1
ATOM 2333 C C . ILE B 1 132 ? -0.102 -6.227 -4.98 1 98.88 132 ILE B C 1
ATOM 2335 O O . ILE B 1 132 ? 0.162 -7.152 -5.754 1 98.88 132 ILE B O 1
ATOM 2339 N N . ASP B 1 133 ? 0.368 -5.062 -5.164 1 98.88 133 ASP B N 1
ATOM 2340 C CA . ASP B 1 133 ? 1.33 -4.707 -6.203 1 98.88 133 ASP B CA 1
ATOM 2341 C C . ASP B 1 133 ? 2.602 -4.117 -5.594 1 98.88 133 ASP B C 1
ATOM 2343 O O . ASP B 1 133 ? 2.535 -3.232 -4.742 1 98.88 133 ASP B O 1
ATOM 2347 N N . ILE B 1 134 ? 3.721 -4.586 -6.012 1 98.88 134 ILE B N 1
ATOM 2348 C CA . ILE B 1 134 ? 5.004 -4.113 -5.512 1 98.88 134 ILE B CA 1
ATOM 2349 C C . ILE B 1 134 ? 5.945 -3.834 -6.68 1 98.88 134 ILE B C 1
ATOM 2351 O O . ILE B 1 134 ? 6.07 -4.652 -7.598 1 98.88 134 ILE B O 1
ATOM 2355 N N . VAL B 1 135 ? 6.543 -2.73 -6.652 1 98.88 135 VAL B N 1
ATOM 2356 C CA . VAL B 1 135 ? 7.59 -2.416 -7.613 1 98.88 135 VAL B CA 1
ATOM 2357 C C . VAL B 1 135 ? 8.938 -2.299 -6.898 1 98.88 135 VAL B C 1
ATOM 2359 O O . VAL B 1 135 ? 9.078 -1.504 -5.965 1 98.88 135 VAL B O 1
ATOM 2362 N N . SER B 1 136 ? 9.852 -3.08 -7.324 1 98.62 136 SER B N 1
ATOM 2363 C CA . SER B 1 136 ? 11.141 -3.172 -6.652 1 98.62 136 SER B CA 1
ATOM 2364 C C . SER B 1 136 ? 12.266 -3.441 -7.645 1 98.62 136 SER B C 1
ATOM 2366 O O . SER B 1 136 ? 12.062 -4.121 -8.656 1 98.62 136 SER B O 1
ATOM 2368 N N . VAL B 1 137 ? 13.391 -2.938 -7.305 1 97.38 137 VAL B N 1
ATOM 2369 C CA . VAL B 1 137 ? 14.578 -3.201 -8.109 1 97.38 137 VAL B CA 1
ATOM 2370 C C . VAL B 1 137 ? 15.148 -4.57 -7.758 1 97.38 137 VAL B C 1
ATOM 2372 O O . VAL B 1 137 ? 15.523 -5.344 -8.641 1 97.38 137 VAL B O 1
ATOM 2375 N N . SER B 1 138 ? 15.125 -4.875 -6.5 1 95.44 138 SER B N 1
ATOM 2376 C CA . SER B 1 138 ? 15.688 -6.137 -6.027 1 95.44 138 SER B CA 1
ATOM 2377 C C . SER B 1 138 ? 14.641 -7.25 -6.047 1 95.44 138 SER B C 1
ATOM 2379 O O . SER B 1 138 ? 13.461 -7 -5.797 1 95.44 138 SER B O 1
ATOM 2381 N N . GLU B 1 139 ? 15.188 -8.477 -6.27 1 97.56 139 GLU B N 1
ATOM 2382 C CA . GLU B 1 139 ? 14.328 -9.641 -6.121 1 97.56 139 GLU B CA 1
ATOM 2383 C C . GLU B 1 139 ? 14 -9.906 -4.656 1 97.56 139 GLU B C 1
ATOM 2385 O O . GLU B 1 139 ? 14.844 -9.703 -3.779 1 97.56 139 GLU B O 1
ATOM 2390 N N . PRO B 1 140 ? 12.805 -10.414 -4.473 1 98.56 140 PRO B N 1
ATOM 2391 C CA . PRO B 1 140 ? 12.469 -10.711 -3.08 1 98.56 140 PRO B CA 1
ATOM 2392 C C . PRO B 1 140 ? 13.148 -11.984 -2.57 1 98.56 140 PRO B C 1
ATOM 2394 O O . PRO B 1 140 ? 13.508 -12.859 -3.365 1 98.56 140 PRO B O 1
ATOM 2397 N N . VAL B 1 141 ? 13.305 -12.008 -1.269 1 98.44 141 VAL B N 1
ATOM 2398 C CA . VAL B 1 141 ? 13.719 -13.234 -0.596 1 98.44 141 VAL B CA 1
ATOM 2399 C C . VAL B 1 141 ? 12.492 -14 -0.115 1 98.44 141 VAL B C 1
ATOM 2401 O O . VAL B 1 141 ? 11.625 -13.445 0.557 1 98.44 141 VAL B O 1
ATOM 2404 N N . ILE B 1 142 ? 12.453 -15.297 -0.413 1 98.44 142 ILE B N 1
ATOM 2405 C CA . ILE B 1 142 ? 11.258 -16.078 -0.134 1 98.44 142 ILE B CA 1
ATOM 2406 C C . ILE B 1 142 ? 11.617 -17.297 0.712 1 98.44 142 ILE B C 1
ATOM 2408 O O . ILE B 1 142 ? 12.594 -18 0.418 1 98.44 142 ILE B O 1
ATOM 2412 N N . LYS B 1 143 ? 10.805 -17.5 1.701 1 96.44 143 LYS B N 1
ATOM 2413 C CA . LYS B 1 143 ? 10.992 -18.703 2.525 1 96.44 143 LYS B CA 1
ATOM 2414 C C . LYS B 1 143 ? 9.648 -19.25 2.994 1 96.44 143 LYS B C 1
ATOM 2416 O O . LYS B 1 143 ? 8.648 -18.531 3.029 1 96.44 143 LYS B O 1
ATOM 2421 N N . GLU B 1 144 ? 9.703 -20.516 3.289 1 93.12 144 GLU B N 1
ATOM 2422 C CA . GLU B 1 144 ? 8.578 -21.141 3.967 1 93.12 144 GLU B CA 1
ATOM 2423 C C . GLU B 1 144 ? 8.805 -21.219 5.473 1 93.12 144 GLU B C 1
ATOM 2425 O O . GLU B 1 144 ? 9.898 -21.562 5.922 1 93.12 144 GLU B O 1
ATOM 2430 N N . ILE B 1 145 ? 7.754 -20.75 6.184 1 91 145 ILE B N 1
ATOM 2431 C CA . ILE B 1 145 ? 7.871 -20.719 7.637 1 91 145 ILE B CA 1
ATOM 2432 C C . ILE B 1 145 ? 6.848 -21.672 8.25 1 91 145 ILE B C 1
ATOM 2434 O O . ILE B 1 145 ? 5.66 -21.609 7.93 1 91 145 ILE B O 1
ATOM 2438 N N . GLN B 1 146 ? 7.332 -22.578 9.078 1 82.38 146 GLN B N 1
ATOM 2439 C CA . GLN B 1 146 ? 6.434 -23.484 9.789 1 82.38 146 GLN B CA 1
ATOM 2440 C C . GLN B 1 146 ? 5.91 -22.844 11.07 1 82.38 146 GLN B C 1
ATOM 2442 O O . GLN B 1 146 ? 6.684 -22.281 11.852 1 82.38 146 GLN B O 1
ATOM 2447 N N . ILE B 1 147 ? 4.621 -22.547 11.125 1 72 147 ILE B N 1
ATOM 2448 C CA . ILE B 1 147 ? 4.078 -22 12.367 1 72 147 ILE B CA 1
ATOM 2449 C C . ILE B 1 147 ? 3.857 -23.109 13.383 1 72 147 ILE B C 1
ATOM 2451 O O . ILE B 1 147 ? 3.291 -24.156 13.047 1 72 147 ILE B O 1
ATOM 2455 N N . SER B 1 148 ? 4.625 -23.078 14.344 1 58.72 148 SER B N 1
ATOM 2456 C CA . SER B 1 148 ? 4.426 -24.078 15.391 1 58.72 148 SER B CA 1
ATOM 2457 C C . SER B 1 148 ? 3.055 -23.922 16.047 1 58.72 148 SER B C 1
ATOM 2459 O O . SER B 1 148 ? 2.51 -22.828 16.109 1 58.72 148 SER B O 1
ATOM 2461 N N . GLU B 1 149 ? 2.281 -25.078 16.141 1 53.59 149 GLU B N 1
ATOM 2462 C CA . GLU B 1 149 ? 1.034 -25.125 16.891 1 53.59 149 GLU B CA 1
ATOM 2463 C C . GLU B 1 149 ? 1.136 -24.297 18.172 1 53.59 149 GLU B C 1
ATOM 2465 O O . GLU B 1 149 ? 2.186 -24.281 18.828 1 53.59 149 GLU B O 1
ATOM 2470 N N . PRO B 1 150 ? 0.129 -23.297 18.297 1 45.44 150 PRO B N 1
ATOM 2471 C CA . PRO B 1 150 ? 0.261 -22.828 19.688 1 45.44 150 PRO B CA 1
ATOM 2472 C C . PRO B 1 150 ? 0.358 -23.984 20.688 1 45.44 150 PRO B C 1
ATOM 2474 O O . PRO B 1 150 ? -0.145 -25.078 20.422 1 45.44 150 PRO B O 1
#

Secondary structure (DSSP, 8-state):
--GGGGTT--SEEEEEEE-SSTT-EEEEEEE---------EEETTEEE---------TTSPEEEEEES--SEEEEEEGGG----TT-EEEESSEEEEEE-HHHHHHHHH---BTTTB---EEEEEE-SSEEEEEEESSPPEEEEE-----/--GGGGTT--SEEEEEEE-SSTT-EEEEEEE---------EEETTEEE---------TTSPEEEEEES--SEEEEEEGGG----TT-EEEESSEEEEEE-HHHHHHHHH---BTTTB---EEEEEE-SSEEEEEEESSPPEEEEE-----

Organism: NCBI:txid704125

Foldseek 3Di:
DFLVVCQAADAKDWDDWDAPDVQKIKTKIAHFDCPLPQPQDDDDVHGDTRPRDRPRPLQFWIKMKIDRHFLDKDKDFCVPDDDDPQWAWGGDQKIWTPDDPVVVCSVVVDVDDCVPPHDWTWIWGHHPTITMITIHRDGIDMDTGRDPDD/DFLVVCQAADAKDWDDWDAPDVQKIKTKIAHFDCPLPQPQDDDDVHGDTRPRDRPRPLQFWIKMKIDRHFLDKDKDFCVPDDDDPQWAWGGDQKIWTPDDPVVVCSVVVDVDDCVPPHDWTWIWGHHPTITMITIHPDGIDMDTGRDPDD

Radius of gyration: 21.49 Å; Cα contacts (8 Å, |Δi|>4): 687; chains: 2; bounding box: 74×55×48 Å

Sequence (300 aa):
MNYSDLMNLENIYLNNLEEPQENFLRLTFIKSKTNVISESINIGDKVIKNVHSIDYDYTIPLIQIDFESYIGYSILNESFTSMDHYEEFEGKAFRIYRKSRYLDFIKVGTFASEDYPGTFKHYGIVCLNHIIDIVSVSEPVIKEIQISEPMNYSDLMNLENIYLNNLEEPQENFLRLTFIKSKTNVISESINIGDKVIKNVHSIDYDYTIPLIQIDFESYIGYSILNESFTSMDHYEEFEGKAFRIYRKSRYLDFIKVGTFASEDYPGTFKHYGIVCLNHIIDIVSVSEPVIKEIQISEP

Solvent-accessible surface area (backbone atoms only — not comparable to full-atom values): 16346 Å² total; per-residue (Å²): 101,56,74,75,77,43,18,81,42,61,59,30,36,79,69,47,52,36,51,92,42,90,67,20,44,38,38,30,32,38,69,53,56,76,57,68,54,63,47,62,42,68,59,82,94,42,66,49,65,62,61,64,66,82,56,80,56,69,84,52,51,30,41,35,41,33,28,78,45,49,54,30,35,34,45,29,35,31,92,39,47,71,93,56,85,83,46,39,69,47,62,60,22,33,26,44,45,82,38,44,66,64,57,52,40,46,54,72,63,26,69,54,35,61,85,39,94,30,65,61,45,40,42,32,36,47,29,75,62,34,34,37,38,37,32,21,63,61,78,58,50,40,46,76,41,76,60,72,77,130,103,56,73,75,76,43,17,81,43,61,60,30,37,79,69,48,52,36,50,95,44,88,68,21,44,38,38,31,31,37,68,53,53,79,55,66,52,64,48,63,43,67,58,82,94,44,65,51,65,63,61,63,64,84,55,79,56,70,84,52,51,29,42,34,42,33,28,78,46,49,53,30,36,36,44,30,35,30,90,40,47,70,93,58,84,82,44,38,68,46,62,58,21,32,28,47,45,82,36,44,67,64,56,52,41,46,54,73,61,26,70,56,36,61,85,38,95,30,61,61,47,39,42,32,37,48,29,76,62,34,35,36,40,35,32,20,62,61,79,59,50,41,48,77,42,77,60,73,76,130